Protein AF-A0A971WEW6-F1 (afdb_monomer)

Foldseek 3Di:
DPPVVLVPDDPVVSVVVVVVCCVVCVVVVVVVVVVVVVVVVVVVVVVVVVLVVLLVCLCPVNDPQLVCLLVAFLSLVVVLPQVVVSVVRNVLVVVLVCCCVVPLVVLQVCLVVLFDFPWDFDQDPVVRDTDIDDGRHSVVSNVSNVVNVVVVVVNVVSSSVRSNLSSVSRVCVVVVHHDDHPVRVVVCCCPVVVVVVVVVVVVVVVVCVVPVVVD

Radius of gyration: 28.02 Å; Cα contacts (8 Å, |Δi|>4): 183; chains: 1; bounding box: 73×38×80 Å

Sequence (215 aa):
MTDYELMGLSPVKRAGYKIGKAVTGFPKLFKKKIIGVGHAFVSAFKSVGSQTKGLIDAFIKGNIGNKLSFFIMGAGNMFNGQLVKGLMYFSTQIAFILYITGFGWQYVKDIGTLGTNAGSEVFDPVDQIYRYVQPDNSMKILLFGVFSIILALVYLGIYFTSVKDGYRAYQMKSSGRKPLSFIEEINDLLDKKFHKTLLALPTLMVSAFTIIPII

Solvent-accessible surface area (backbone atoms only — not comparable to full-atom values): 11498 Å² total; per-residue (Å²): 132,57,80,72,64,52,69,78,44,58,73,67,60,41,49,52,50,53,50,52,52,48,63,70,44,43,63,58,53,49,51,52,51,52,51,49,52,49,52,52,50,51,50,51,51,49,48,54,59,52,51,51,53,54,50,51,47,24,54,74,75,39,56,72,34,29,48,41,18,78,79,41,44,13,36,10,21,38,71,50,69,33,50,70,59,10,48,53,39,34,52,49,52,53,52,52,52,53,43,36,78,74,56,33,46,76,20,50,74,31,50,87,63,39,48,86,49,85,44,50,74,44,77,38,86,86,79,74,43,74,42,76,44,80,46,50,60,35,67,60,27,43,54,50,14,54,49,41,51,52,51,51,53,53,48,52,52,50,50,57,48,36,41,45,50,8,36,50,27,43,53,31,49,74,70,76,38,81,55,75,48,68,69,57,48,50,51,45,39,55,64,83,36,31,75,57,54,62,49,46,54,61,50,51,52,52,50,47,67,59,51,63,81,73,108

Mean predicted aligned error: 14.4 Å

pLDDT: mean 78.29, std 9.36, range [49.22, 94.06]

Secondary structure (DSSP, 8-state):
--HHHHHTS-HHHHHHHHHHHHHHHHHHHHHHHHHHHHHHHHHHHHHHHHHHHHHHHHHHHS-HHHHHTTTSTTHHHHHTT-HHHHHHHHHHHHHHHHHIIIIIHHHHTTTTTS-S---EEEEETTTTEEEEEPPP-HHHHHHHHHHHHHHHHHHHHHHHHHHHHHHHHHHHHHTTPPPPPHHHHHHHHHHTTHHHHHHHHHHHHHHHHHHGGG-

Structure (mmCIF, N/CA/C/O backbone):
data_AF-A0A971WEW6-F1
#
_entry.id   AF-A0A971WEW6-F1
#
loop_
_atom_site.group_PDB
_atom_site.id
_atom_site.type_symbol
_atom_site.label_atom_id
_atom_site.label_alt_id
_atom_site.label_comp_id
_atom_site.label_asym_id
_atom_site.label_entity_id
_atom_site.label_seq_id
_atom_site.pdbx_PDB_ins_code
_atom_site.Cartn_x
_atom_site.Cartn_y
_atom_site.Cartn_z
_atom_site.occupancy
_atom_site.B_iso_or_equiv
_atom_site.auth_seq_id
_atom_site.auth_comp_id
_atom_site.auth_asym_id
_atom_site.auth_atom_id
_atom_site.pdbx_PDB_model_num
ATOM 1 N N . MET A 1 1 ? 45.069 10.435 26.653 1.00 59.69 1 MET A N 1
ATOM 2 C CA . MET A 1 1 ? 45.441 11.837 26.430 1.00 59.69 1 MET A CA 1
ATOM 3 C C . MET A 1 1 ? 44.204 12.679 26.659 1.00 59.69 1 MET A C 1
ATOM 5 O O . MET A 1 1 ? 43.222 12.489 25.940 1.00 59.69 1 MET A O 1
ATOM 9 N N . THR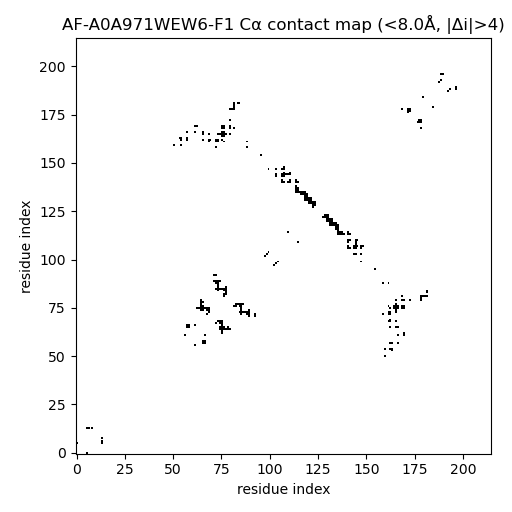 A 1 2 ? 44.194 13.471 27.725 1.00 69.44 2 THR A N 1
ATOM 10 C CA . THR A 1 2 ? 43.113 14.425 28.029 1.00 69.44 2 THR A CA 1
ATOM 11 C C . THR A 1 2 ? 43.198 15.613 27.065 1.00 69.44 2 THR A C 1
ATOM 13 O O . THR A 1 2 ? 44.266 15.894 26.522 1.00 69.44 2 THR A O 1
ATOM 16 N N . ASP A 1 3 ? 42.086 16.304 26.796 1.00 60.22 3 ASP A N 1
ATOM 17 C CA . ASP A 1 3 ? 42.042 17.361 25.766 1.00 60.22 3 ASP A CA 1
ATOM 18 C C . ASP A 1 3 ? 43.052 18.505 26.014 1.00 60.22 3 ASP A C 1
ATOM 20 O O . ASP A 1 3 ? 43.521 19.134 25.065 1.00 60.22 3 ASP A O 1
ATOM 24 N N . TYR A 1 4 ? 43.473 18.705 27.269 1.00 67.31 4 TYR A N 1
ATOM 25 C CA . TYR A 1 4 ? 44.510 19.659 27.681 1.00 67.31 4 TYR A CA 1
ATOM 26 C C . TYR A 1 4 ? 45.923 19.262 27.214 1.00 67.31 4 TYR A C 1
ATOM 28 O O . TYR A 1 4 ? 46.700 20.113 26.787 1.00 67.31 4 TYR A O 1
ATOM 36 N N . GLU A 1 5 ? 46.247 17.966 27.191 1.00 64.62 5 GLU A N 1
ATOM 37 C CA . GLU A 1 5 ? 47.540 17.458 26.708 1.00 64.62 5 GLU A CA 1
ATOM 38 C C . GLU A 1 5 ? 47.672 17.579 25.176 1.00 64.62 5 GLU A C 1
ATOM 40 O O . GLU A 1 5 ? 48.776 17.677 24.639 1.00 64.62 5 GLU A O 1
ATOM 45 N N . LEU A 1 6 ? 46.548 17.644 24.448 1.00 60.19 6 LEU A N 1
ATOM 46 C CA . LEU A 1 6 ? 46.528 17.883 22.999 1.00 60.19 6 LEU A CA 1
ATOM 47 C C . LEU A 1 6 ? 46.863 19.335 22.631 1.00 60.19 6 LEU A C 1
ATOM 49 O O . LEU A 1 6 ? 47.312 19.593 21.506 1.00 60.19 6 LEU A O 1
ATOM 53 N N . MET A 1 7 ? 46.657 20.280 23.557 1.00 66.06 7 MET A N 1
ATOM 54 C CA . MET A 1 7 ? 46.945 21.701 23.347 1.00 66.06 7 MET A CA 1
ATOM 55 C C . MET A 1 7 ? 48.445 22.025 23.424 1.00 66.06 7 MET A C 1
ATOM 57 O O . MET A 1 7 ? 48.878 22.964 22.761 1.00 66.06 7 MET A O 1
ATOM 61 N N . GLY A 1 8 ? 49.238 21.203 24.121 1.00 71.06 8 GLY A N 1
ATOM 62 C CA . GLY A 1 8 ? 50.701 21.333 24.205 1.00 71.06 8 GLY A CA 1
ATOM 63 C C . GLY A 1 8 ? 51.482 20.774 23.004 1.00 71.06 8 GLY A C 1
ATOM 64 O O . GLY A 1 8 ? 52.696 20.937 22.926 1.00 71.06 8 GLY A O 1
ATOM 65 N N . LEU A 1 9 ? 50.814 20.111 22.053 1.00 66.88 9 LEU A N 1
ATOM 66 C CA . LEU A 1 9 ? 51.439 19.515 20.865 1.00 66.88 9 LEU A C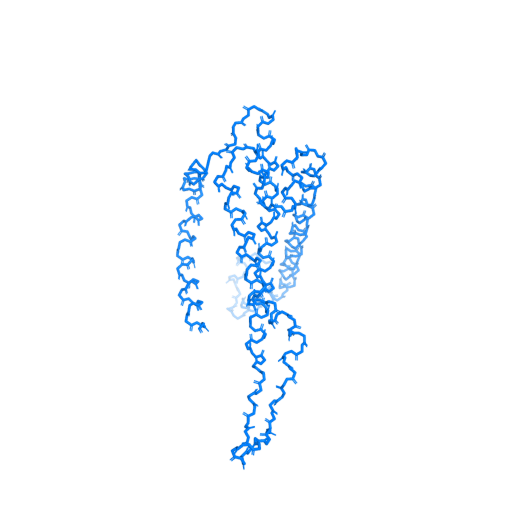A 1
ATOM 67 C C . LEU A 1 9 ? 51.419 20.464 19.659 1.00 66.88 9 LEU A C 1
ATOM 69 O O . LEU A 1 9 ? 50.446 21.195 19.448 1.00 66.88 9 LEU A O 1
ATOM 73 N N . SER A 1 10 ? 52.462 20.380 18.821 1.00 75.12 10 SER A N 1
ATOM 74 C CA . SER A 1 10 ? 52.548 21.121 17.557 1.00 75.12 10 SER A CA 1
ATOM 75 C C . SER A 1 10 ? 51.333 20.833 16.654 1.00 75.12 10 SER A C 1
ATOM 77 O O . SER A 1 10 ? 50.803 19.712 16.668 1.00 75.12 10 SER A O 1
ATOM 79 N N . PRO A 1 11 ? 50.871 21.812 15.851 1.00 72.31 11 PRO A N 1
ATOM 80 C CA . PRO A 1 11 ? 49.617 21.709 15.095 1.00 72.31 11 PRO A CA 1
ATOM 81 C C . PRO A 1 11 ? 49.561 20.475 14.179 1.00 72.31 11 PRO A C 1
ATOM 83 O O . PRO A 1 11 ? 48.516 19.833 14.066 1.00 72.31 11 PRO A O 1
ATOM 86 N N . VAL A 1 12 ? 50.703 20.074 13.615 1.00 73.75 12 VAL A N 1
ATOM 87 C CA . VAL A 1 12 ? 50.836 18.887 12.756 1.00 73.75 12 VAL A CA 1
ATOM 88 C C . VAL A 1 12 ? 50.673 17.583 13.548 1.00 73.75 12 VAL A C 1
ATOM 90 O O . VAL A 1 12 ? 49.938 16.690 13.127 1.00 73.75 12 VAL A O 1
ATOM 93 N N . LYS A 1 13 ? 51.282 17.475 14.738 1.00 73.88 13 LYS A N 1
ATOM 94 C CA . LYS A 1 13 ? 51.142 16.286 15.600 1.00 73.88 13 LYS A CA 1
ATOM 95 C C . LYS A 1 13 ? 49.716 16.150 16.145 1.00 73.88 13 LYS A C 1
ATOM 97 O O . LYS A 1 13 ? 49.194 15.039 16.236 1.00 73.88 13 LYS A O 1
ATOM 102 N N . ARG A 1 14 ? 49.047 17.275 16.424 1.00 72.31 14 ARG A N 1
ATOM 103 C CA . ARG A 1 14 ? 47.627 17.316 16.815 1.00 72.31 14 ARG A CA 1
ATOM 104 C C . ARG A 1 14 ? 46.710 16.821 15.692 1.00 72.31 14 ARG A C 1
ATOM 106 O O . ARG A 1 14 ? 45.780 16.060 15.962 1.00 72.31 14 ARG A O 1
ATOM 113 N N . ALA A 1 15 ? 46.974 17.224 14.448 1.00 76.62 15 ALA A N 1
ATOM 114 C CA . ALA A 1 15 ? 46.236 16.744 13.281 1.00 76.62 15 ALA A CA 1
ATOM 115 C C . ALA A 1 15 ? 46.446 15.235 13.066 1.00 76.62 15 ALA A C 1
ATOM 117 O O . ALA A 1 15 ? 45.466 14.498 12.955 1.00 76.62 15 ALA A O 1
ATOM 118 N N . GLY A 1 16 ? 47.695 14.758 13.127 1.00 78.38 16 GLY A N 1
ATOM 119 C CA . GLY A 1 16 ? 48.022 13.332 13.016 1.00 78.38 16 GLY A CA 1
ATOM 120 C C . GLY A 1 16 ? 47.336 12.468 14.080 1.00 78.38 16 GLY A C 1
ATOM 121 O O . GLY A 1 16 ? 46.760 11.432 13.754 1.00 78.38 16 GLY A O 1
ATOM 122 N N . TYR A 1 17 ? 47.296 12.923 15.338 1.00 78.44 17 TYR A N 1
ATOM 123 C CA . TYR A 1 17 ? 46.589 12.218 16.413 1.00 78.44 17 TYR A CA 1
ATOM 124 C C . TYR A 1 17 ? 45.066 12.178 16.197 1.00 78.44 17 TYR A C 1
ATOM 126 O O . TYR A 1 17 ? 44.443 11.130 16.383 1.00 78.44 17 TYR A O 1
ATOM 134 N N . LYS A 1 18 ? 44.452 13.290 15.764 1.00 76.25 18 LYS A N 1
ATOM 135 C CA . LYS A 1 18 ? 43.014 13.335 15.433 1.00 76.25 18 LYS A CA 1
ATOM 136 C C . LYS A 1 18 ? 42.672 12.390 14.279 1.00 76.25 18 LYS A C 1
ATOM 138 O O . LYS A 1 18 ? 41.676 11.676 14.371 1.00 76.25 18 LYS A O 1
ATOM 143 N N . ILE A 1 19 ? 43.509 12.344 13.241 1.00 75.94 19 ILE A N 1
ATOM 144 C CA . ILE A 1 19 ? 43.339 11.445 12.091 1.00 75.94 19 ILE A CA 1
ATOM 145 C C . ILE A 1 19 ? 43.510 9.984 12.525 1.00 75.94 19 ILE A C 1
ATOM 147 O O . ILE A 1 19 ? 42.636 9.167 12.250 1.00 75.94 19 ILE A O 1
ATOM 151 N N . GLY A 1 20 ? 44.556 9.653 13.289 1.00 76.88 20 GLY A N 1
ATOM 152 C CA . GLY A 1 20 ? 44.763 8.298 13.813 1.00 76.88 20 GLY A CA 1
ATOM 153 C C . GLY A 1 20 ? 43.615 7.820 14.713 1.00 76.88 20 GLY A C 1
ATOM 154 O O . GLY A 1 20 ? 43.146 6.685 14.589 1.00 76.88 20 GLY A O 1
ATOM 155 N N . LYS A 1 21 ? 43.081 8.698 15.570 1.00 75.19 21 LYS A N 1
ATOM 156 C CA . LYS A 1 21 ? 41.902 8.410 16.406 1.00 75.19 21 LYS A CA 1
ATOM 157 C C . LYS A 1 21 ? 40.620 8.259 15.573 1.00 75.19 21 LYS A C 1
ATOM 159 O O . LYS A 1 21 ? 39.784 7.416 15.893 1.00 75.19 21 LYS A O 1
ATOM 164 N N . ALA A 1 22 ? 40.469 9.028 14.494 1.00 72.88 22 ALA A N 1
ATOM 165 C CA . ALA A 1 22 ? 39.341 8.903 13.573 1.00 72.88 22 ALA A CA 1
ATOM 166 C C . ALA A 1 22 ? 39.385 7.579 12.790 1.00 72.88 22 ALA A C 1
ATOM 168 O O . ALA A 1 22 ? 38.376 6.879 12.733 1.00 72.88 22 ALA A O 1
ATOM 169 N N . VAL A 1 23 ? 40.554 7.184 12.272 1.00 75.62 23 VAL A N 1
ATOM 170 C CA . VAL A 1 23 ? 40.753 5.921 11.536 1.00 75.62 23 VAL A CA 1
ATOM 171 C C . VAL A 1 23 ? 40.568 4.705 12.447 1.00 75.62 23 VAL A C 1
ATOM 173 O O . VAL A 1 23 ? 39.899 3.753 12.065 1.00 75.62 23 VAL A O 1
ATOM 176 N N . THR A 1 24 ? 41.068 4.742 13.686 1.00 73.31 24 THR A N 1
ATOM 177 C CA . THR A 1 24 ? 40.865 3.650 14.663 1.00 73.31 24 THR A CA 1
ATOM 178 C C . THR A 1 24 ? 39.442 3.606 15.241 1.00 73.31 24 THR A C 1
ATOM 180 O O . THR A 1 24 ? 38.966 2.546 15.656 1.00 73.31 24 THR A O 1
ATOM 183 N N . GLY A 1 25 ? 38.725 4.735 15.248 1.00 71.81 25 GLY A N 1
ATOM 184 C CA . GLY A 1 25 ? 37.311 4.824 15.629 1.00 71.81 25 GLY A CA 1
ATOM 185 C C . GLY A 1 25 ? 36.333 4.445 14.509 1.00 71.81 25 GLY A C 1
ATOM 186 O O . GLY A 1 25 ? 35.206 4.031 14.798 1.00 71.81 25 GLY A O 1
ATOM 187 N N . PHE A 1 26 ? 36.761 4.531 13.246 1.00 72.50 26 PHE A N 1
ATOM 188 C CA . PHE A 1 26 ? 35.943 4.260 12.061 1.00 72.50 26 PHE A CA 1
ATOM 189 C C . PHE A 1 26 ? 35.332 2.844 12.036 1.00 72.50 26 PHE A C 1
ATOM 191 O O . PHE A 1 26 ? 34.118 2.746 11.844 1.00 72.50 26 PHE A O 1
ATOM 198 N N . PRO A 1 27 ? 36.064 1.751 12.347 1.00 75.25 27 PRO A N 1
ATOM 199 C CA . PRO A 1 27 ? 35.491 0.404 12.384 1.00 75.25 27 PRO A CA 1
ATOM 200 C C . PRO A 1 27 ? 34.392 0.262 13.441 1.00 75.25 27 PRO A C 1
ATOM 202 O O . PRO A 1 27 ? 33.386 -0.410 13.218 1.00 75.25 27 PRO A O 1
ATOM 205 N N . LYS A 1 28 ? 34.548 0.924 14.596 1.00 74.62 28 LYS A N 1
ATOM 206 C CA . LYS A 1 28 ? 33.563 0.888 15.690 1.00 74.62 28 LYS A CA 1
ATOM 207 C C . LYS A 1 28 ? 32.290 1.653 15.318 1.00 74.62 28 LYS A C 1
ATOM 209 O O . LYS A 1 28 ? 31.189 1.168 15.578 1.00 74.62 28 LYS A O 1
ATOM 214 N N . LEU A 1 29 ? 32.432 2.811 14.671 1.00 71.00 29 LEU A N 1
ATOM 215 C CA . LEU A 1 29 ? 31.319 3.601 14.127 1.00 71.00 29 LEU A CA 1
ATOM 216 C C . LEU A 1 29 ? 30.579 2.849 13.013 1.00 71.00 29 LEU A C 1
ATOM 218 O O . LEU A 1 29 ? 29.347 2.814 13.012 1.00 71.00 29 LEU A O 1
ATOM 222 N N . PHE A 1 30 ? 31.320 2.204 12.112 1.00 72.44 30 PHE A N 1
ATOM 223 C CA . PHE A 1 30 ? 30.771 1.409 11.016 1.00 72.44 30 PHE A CA 1
ATOM 224 C C . PHE A 1 30 ? 30.007 0.185 11.535 1.00 72.44 30 PHE A C 1
ATOM 226 O O . PHE A 1 30 ? 28.844 -0.008 11.185 1.00 72.44 30 PHE A O 1
ATOM 233 N N . LYS A 1 31 ? 30.592 -0.568 12.478 1.00 72.56 31 LYS A N 1
ATOM 234 C CA . LYS A 1 31 ? 29.930 -1.701 13.144 1.00 72.56 31 LYS A CA 1
ATOM 235 C C . LYS A 1 31 ? 28.649 -1.271 13.868 1.00 72.56 31 LYS A C 1
ATOM 237 O O . LYS A 1 31 ? 27.626 -1.935 13.735 1.00 72.56 31 LYS A O 1
ATOM 242 N N . LYS A 1 32 ? 28.662 -0.136 14.582 1.00 74.31 32 LYS A N 1
ATOM 243 C CA . LYS A 1 32 ? 27.470 0.402 15.265 1.00 74.31 32 LYS A CA 1
ATOM 244 C C . LYS A 1 32 ? 26.364 0.797 14.277 1.00 74.31 32 LYS A C 1
ATOM 246 O O . LYS A 1 32 ? 25.200 0.499 14.535 1.00 74.31 32 LYS A O 1
ATOM 251 N N . LYS A 1 33 ? 26.711 1.420 13.142 1.00 69.19 33 LYS A N 1
ATOM 252 C CA . LYS A 1 33 ? 25.744 1.753 12.080 1.00 69.19 33 LYS A CA 1
ATOM 253 C C . LYS A 1 33 ? 25.163 0.501 11.414 1.00 69.19 33 LYS A C 1
ATOM 255 O O . LYS A 1 33 ? 23.947 0.428 11.284 1.00 69.19 33 LYS A O 1
ATOM 260 N N . ILE A 1 34 ? 25.984 -0.495 11.070 1.00 69.88 34 ILE A N 1
ATOM 261 C CA . ILE A 1 34 ? 25.513 -1.761 10.472 1.00 69.88 34 ILE A CA 1
ATOM 262 C C . ILE A 1 34 ? 24.575 -2.510 11.422 1.00 69.88 34 ILE A C 1
ATOM 264 O O . ILE A 1 34 ? 23.503 -2.940 11.006 1.00 69.88 34 ILE A O 1
ATOM 268 N N . ILE A 1 35 ? 24.930 -2.623 12.705 1.00 68.38 35 ILE A N 1
ATOM 269 C CA . ILE A 1 35 ? 24.070 -3.268 13.710 1.00 68.38 35 ILE A CA 1
ATOM 270 C C . ILE A 1 35 ? 22.753 -2.493 13.880 1.00 68.38 35 ILE A C 1
ATOM 272 O O . ILE A 1 35 ? 21.698 -3.109 14.010 1.00 68.38 35 ILE A O 1
ATOM 276 N N . GLY A 1 36 ? 22.786 -1.156 13.829 1.00 69.19 36 GLY A N 1
ATOM 277 C CA . GLY A 1 36 ? 21.586 -0.314 13.869 1.00 69.19 36 GLY A CA 1
ATOM 278 C C . GLY A 1 36 ? 20.660 -0.525 12.667 1.00 69.19 36 GLY A C 1
ATOM 279 O O . GLY A 1 36 ? 19.453 -0.671 12.848 1.00 69.19 36 GLY A O 1
ATOM 280 N N . VAL A 1 37 ? 21.219 -0.615 11.456 1.00 62.81 37 VAL A N 1
ATOM 281 C CA . VAL A 1 37 ? 20.468 -0.941 10.230 1.00 62.81 37 VAL A CA 1
ATOM 282 C C . VAL A 1 37 ? 19.901 -2.360 10.302 1.00 62.81 37 VAL A C 1
ATOM 284 O O . VAL A 1 37 ? 18.736 -2.563 9.976 1.00 62.81 37 VAL A O 1
ATOM 287 N N . GLY A 1 38 ? 20.671 -3.326 10.809 1.00 63.03 38 GLY A N 1
ATOM 288 C CA . GLY A 1 38 ? 20.200 -4.691 11.047 1.00 63.03 38 GLY A CA 1
ATOM 289 C C . GLY A 1 38 ? 19.040 -4.746 12.043 1.00 63.03 38 GLY A C 1
ATOM 290 O O . GLY A 1 38 ? 18.024 -5.376 11.768 1.00 63.03 38 GLY A O 1
ATOM 291 N N . HIS A 1 39 ? 19.127 -4.024 13.163 1.00 67.25 39 HIS A N 1
ATOM 292 C CA . HIS A 1 39 ? 18.021 -3.902 14.118 1.00 67.25 39 HIS A CA 1
ATOM 293 C C . HIS A 1 39 ? 16.790 -3.211 13.519 1.00 67.25 39 HIS A C 1
ATOM 295 O O . HIS A 1 39 ? 15.674 -3.631 13.823 1.00 67.25 39 HIS A O 1
ATOM 301 N N . ALA A 1 40 ? 16.971 -2.199 12.664 1.00 60.56 40 ALA A N 1
ATOM 302 C CA . ALA A 1 40 ? 15.881 -1.551 11.933 1.00 60.56 40 ALA A CA 1
ATOM 303 C C . ALA A 1 40 ? 15.218 -2.504 10.920 1.00 60.56 40 ALA A C 1
ATOM 305 O O . ALA A 1 40 ? 13.996 -2.541 10.809 1.00 60.56 40 ALA A O 1
ATOM 306 N N . PHE A 1 41 ? 16.005 -3.341 10.239 1.00 59.56 41 PHE A N 1
ATOM 307 C CA . PHE A 1 41 ? 15.491 -4.399 9.367 1.00 59.56 41 PHE A CA 1
ATOM 308 C C . PHE A 1 41 ? 14.746 -5.481 10.158 1.00 59.56 41 PHE A C 1
ATOM 310 O O . PHE A 1 41 ? 13.642 -5.869 9.783 1.00 59.56 41 PHE A O 1
ATOM 317 N N . VAL A 1 42 ? 15.291 -5.939 11.289 1.00 61.84 42 VAL A N 1
ATOM 318 C CA . VAL A 1 42 ? 14.644 -6.939 12.156 1.00 61.84 42 VAL A CA 1
ATOM 319 C C . VAL A 1 42 ? 13.367 -6.385 12.788 1.00 61.84 42 VAL A C 1
ATOM 321 O O . VAL A 1 42 ? 12.397 -7.125 12.931 1.00 61.84 42 VAL A O 1
ATOM 324 N N . SER A 1 43 ? 13.318 -5.102 13.155 1.00 55.88 43 SER A N 1
ATOM 325 C CA . SER A 1 43 ? 12.098 -4.472 13.671 1.00 55.88 43 SER A CA 1
ATOM 326 C C . SER A 1 43 ? 11.059 -4.228 12.573 1.00 55.88 43 SER A C 1
ATOM 328 O O . SER A 1 43 ? 9.864 -4.378 12.843 1.00 55.88 43 SER A O 1
ATOM 330 N N . ALA A 1 44 ? 11.480 -3.954 11.334 1.00 58.59 44 ALA A N 1
ATOM 331 C CA . ALA A 1 44 ? 10.601 -3.933 10.167 1.00 58.59 44 ALA A CA 1
ATOM 332 C C . ALA A 1 44 ? 10.009 -5.329 9.895 1.00 58.59 44 ALA A C 1
ATOM 334 O O . ALA A 1 44 ? 8.789 -5.466 9.816 1.00 58.59 44 ALA A O 1
ATOM 335 N N . PHE A 1 45 ? 10.831 -6.385 9.882 1.00 54.91 45 PHE A N 1
ATOM 336 C CA . PHE A 1 45 ? 10.372 -7.774 9.726 1.00 54.91 45 PHE A CA 1
ATOM 337 C C . PHE A 1 45 ? 9.502 -8.257 10.896 1.00 54.91 45 PHE A C 1
ATOM 339 O O . PHE A 1 45 ? 8.468 -8.883 10.674 1.00 54.91 45 PHE A O 1
ATOM 346 N N . LYS A 1 46 ? 9.844 -7.931 12.150 1.00 56.50 46 LYS A N 1
ATOM 347 C CA . LYS A 1 46 ? 8.982 -8.212 13.314 1.00 56.50 46 LYS A CA 1
ATOM 348 C C . LYS A 1 46 ? 7.684 -7.412 13.272 1.00 56.50 46 LYS A C 1
ATOM 350 O O . LYS A 1 46 ? 6.662 -7.934 13.704 1.00 56.50 46 LYS A O 1
ATOM 355 N N . SER A 1 47 ? 7.696 -6.189 12.737 1.00 55.03 47 SER A N 1
ATOM 356 C CA . SER A 1 47 ? 6.467 -5.428 12.500 1.00 55.03 47 SER A CA 1
ATOM 357 C C . SER A 1 47 ? 5.598 -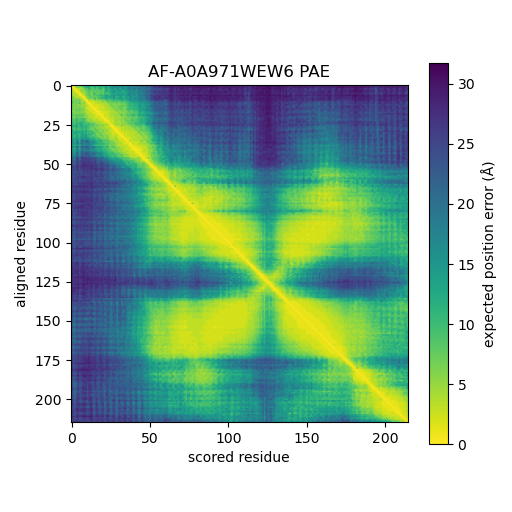6.153 11.485 1.00 55.03 47 SER A C 1
ATOM 359 O O . SER A 1 47 ? 4.441 -6.394 11.801 1.00 55.03 47 SER A O 1
ATOM 361 N N . VAL A 1 48 ? 6.152 -6.596 10.348 1.00 53.66 48 VAL A N 1
ATOM 362 C CA . VAL A 1 48 ? 5.467 -7.448 9.351 1.00 53.66 48 VAL A CA 1
ATOM 363 C C . VAL A 1 48 ? 4.909 -8.730 9.992 1.00 53.66 48 VAL A C 1
ATOM 365 O O . VAL A 1 48 ? 3.734 -9.039 9.811 1.00 53.66 48 VAL A O 1
ATOM 368 N N . GLY A 1 49 ? 5.684 -9.420 10.833 1.00 49.22 49 GLY A N 1
ATOM 369 C CA . GLY A 1 49 ? 5.241 -10.621 11.557 1.00 49.22 49 GLY A CA 1
ATOM 370 C C . GLY A 1 49 ? 4.210 -10.372 12.670 1.00 49.22 49 GLY A C 1
ATOM 371 O O . GLY A 1 49 ? 3.411 -11.251 12.981 1.00 49.22 49 GLY A O 1
ATOM 372 N N . SER A 1 50 ? 4.160 -9.180 13.271 1.00 55.84 50 SER A N 1
ATOM 373 C CA . SER A 1 50 ? 3.056 -8.801 14.169 1.00 55.84 50 SER A CA 1
ATOM 374 C C . SER A 1 50 ? 1.804 -8.406 13.376 1.00 55.84 50 SER A C 1
ATOM 376 O O . SER A 1 50 ? 0.682 -8.611 13.847 1.00 55.84 50 SER A O 1
ATOM 378 N N . GLN A 1 51 ? 1.973 -7.920 12.135 1.00 54.62 51 GLN A N 1
ATOM 379 C CA . GLN A 1 51 ? 0.858 -7.628 11.235 1.00 54.62 51 GLN A CA 1
ATOM 380 C C . GLN A 1 51 ? 0.067 -8.887 10.872 1.00 54.62 51 GLN A C 1
ATOM 382 O O . GLN A 1 51 ? -1.156 -8.794 10.792 1.00 54.62 51 GLN A O 1
ATOM 387 N N . THR A 1 52 ? 0.723 -10.041 10.720 1.00 57.69 52 THR A N 1
ATOM 388 C CA . THR A 1 52 ? 0.053 -11.311 10.396 1.00 57.69 52 THR A CA 1
ATOM 389 C C . THR A 1 52 ? -0.772 -11.861 11.560 1.00 57.69 52 THR A C 1
ATOM 391 O O . THR A 1 52 ? -1.869 -12.358 11.324 1.00 57.69 52 THR A O 1
ATOM 394 N N . LYS A 1 53 ? -0.342 -11.684 12.821 1.00 61.75 53 LYS A N 1
ATOM 395 C CA . LYS A 1 53 ? -1.151 -12.066 14.000 1.00 61.75 53 LYS A CA 1
ATOM 396 C C . LYS A 1 53 ? -2.479 -11.311 14.066 1.00 61.75 53 LYS A C 1
ATOM 398 O O . LYS A 1 53 ? -3.517 -11.928 14.269 1.00 61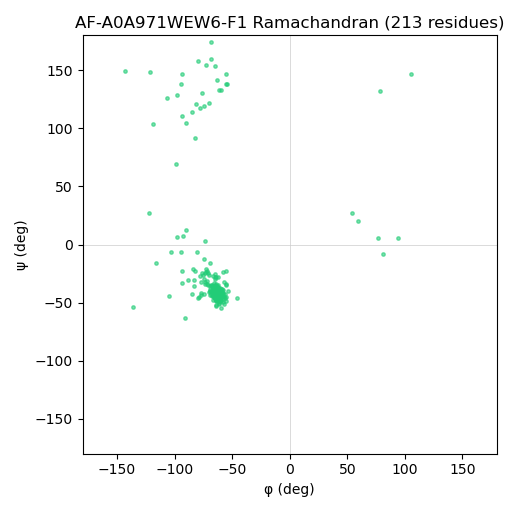.75 53 LYS A O 1
ATOM 403 N N . GLY A 1 54 ? -2.459 -9.999 13.816 1.00 65.44 54 GLY A N 1
ATOM 404 C CA . GLY A 1 54 ? -3.679 -9.186 13.786 1.00 65.44 54 GLY A CA 1
ATOM 405 C C . GLY A 1 54 ? -4.639 -9.555 12.647 1.00 65.44 54 GLY A C 1
ATOM 406 O O . GLY A 1 54 ? -5.846 -9.414 12.809 1.00 65.44 54 GLY A O 1
ATOM 407 N N . LEU A 1 55 ? -4.120 -10.055 11.519 1.00 67.81 55 LEU A N 1
ATOM 408 C CA . LEU A 1 55 ? -4.933 -10.569 10.409 1.00 67.81 55 LEU A CA 1
ATOM 409 C C . LEU A 1 55 ? -5.545 -11.933 10.747 1.00 67.81 55 LEU A C 1
ATOM 411 O O . LEU A 1 55 ? -6.728 -12.149 10.504 1.00 67.81 55 LEU A O 1
ATOM 415 N N . ILE A 1 56 ? -4.769 -12.829 11.359 1.00 69.00 56 ILE A N 1
ATOM 416 C CA . ILE A 1 56 ? -5.257 -14.138 11.812 1.00 69.00 56 ILE A CA 1
ATOM 417 C C . ILE A 1 56 ? -6.344 -13.959 12.881 1.00 69.00 56 ILE A C 1
ATOM 419 O O . ILE A 1 56 ? -7.402 -14.574 12.786 1.00 69.00 56 ILE A O 1
ATOM 423 N N . ASP A 1 57 ? -6.140 -13.062 13.850 1.00 72.31 57 ASP A N 1
ATOM 424 C CA . ASP A 1 57 ? -7.162 -12.722 14.844 1.00 72.31 57 ASP A CA 1
ATOM 425 C C . ASP A 1 57 ? -8.407 -12.097 14.195 1.00 72.31 57 ASP A C 1
ATOM 427 O O . ASP A 1 57 ? -9.525 -12.454 14.561 1.00 72.31 57 ASP A O 1
ATOM 431 N N . ALA A 1 58 ? -8.240 -11.223 13.195 1.00 71.06 58 ALA A N 1
ATOM 432 C CA . ALA A 1 58 ? -9.361 -10.658 12.444 1.00 71.06 58 ALA A CA 1
ATOM 433 C C . ALA A 1 58 ? -10.172 -11.727 11.694 1.00 71.06 58 ALA A C 1
ATOM 435 O O . ALA A 1 58 ? -11.394 -11.611 11.608 1.00 71.06 58 ALA A O 1
ATOM 436 N N . PHE A 1 59 ? -9.514 -12.774 11.190 1.00 72.06 59 PHE A N 1
ATOM 437 C CA . PHE A 1 59 ? -10.173 -13.883 10.505 1.00 72.06 59 PHE A CA 1
ATOM 438 C C . PHE A 1 59 ? -10.857 -14.855 11.478 1.00 72.06 59 PHE A C 1
ATOM 440 O O . PHE A 1 59 ? -11.995 -15.259 11.247 1.00 72.06 59 PHE A O 1
ATOM 447 N N . ILE A 1 60 ? -10.194 -15.216 12.582 1.00 71.62 60 ILE A N 1
ATOM 448 C CA . ILE A 1 60 ? -10.693 -16.213 13.544 1.00 71.62 60 ILE A CA 1
ATOM 449 C C . ILE A 1 60 ? -11.754 -15.616 14.479 1.00 71.62 60 ILE A C 1
ATOM 451 O O . ILE A 1 60 ? -12.787 -16.241 14.709 1.00 71.62 60 ILE A O 1
ATOM 455 N N . LYS A 1 61 ? -11.516 -14.411 15.013 1.00 72.25 61 LYS A N 1
ATOM 456 C CA . LYS A 1 61 ? -12.351 -13.765 16.046 1.00 72.25 61 LYS A CA 1
ATOM 457 C C . LYS A 1 61 ? -13.264 -12.666 15.495 1.00 72.25 61 LYS A C 1
ATOM 459 O O . LYS A 1 61 ? -14.055 -12.098 16.242 1.00 72.25 61 LYS A O 1
ATOM 464 N N . GLY A 1 62 ? -13.133 -12.312 14.217 1.00 65.75 62 GLY A N 1
ATOM 465 C CA . GLY A 1 62 ? -13.943 -11.272 13.587 1.00 65.75 62 GLY A CA 1
ATOM 466 C C . GLY A 1 62 ? -15.342 -11.739 13.176 1.00 65.75 62 GLY A C 1
ATOM 467 O O . GLY A 1 62 ? -15.595 -12.923 12.950 1.00 65.75 62 GLY A O 1
ATOM 468 N N . ASN A 1 63 ? -16.252 -10.772 13.031 1.00 74.44 63 ASN A N 1
ATOM 469 C CA . ASN A 1 63 ? -17.584 -10.992 12.465 1.00 74.44 63 ASN A CA 1
ATOM 470 C C . ASN A 1 63 ? -17.528 -11.317 10.953 1.00 74.44 63 ASN A C 1
ATOM 472 O O . ASN A 1 63 ? -16.474 -11.245 10.319 1.00 74.44 63 ASN A O 1
ATOM 476 N N . ILE A 1 64 ? -18.682 -11.645 10.357 1.00 79.31 64 ILE A N 1
ATOM 477 C CA . ILE A 1 64 ? -18.803 -11.950 8.917 1.00 79.31 64 ILE A CA 1
ATOM 478 C C . ILE A 1 64 ? -18.217 -10.825 8.051 1.00 79.31 64 ILE A C 1
ATOM 480 O O . ILE A 1 64 ? -17.500 -11.109 7.097 1.00 79.31 64 ILE A O 1
ATOM 484 N N . GLY A 1 65 ? -18.435 -9.560 8.423 1.00 75.62 65 GLY A N 1
ATOM 485 C CA . GLY A 1 65 ? -17.870 -8.411 7.713 1.00 75.62 65 GLY A CA 1
ATOM 486 C C . GLY A 1 65 ? -16.341 -8.389 7.695 1.00 75.62 65 GLY A C 1
ATOM 487 O O . GLY A 1 65 ? -15.748 -8.109 6.660 1.00 75.62 65 GLY A O 1
ATOM 488 N N . ASN A 1 66 ? -15.689 -8.745 8.802 1.00 79.25 66 ASN A N 1
ATOM 489 C CA . ASN A 1 66 ? -14.228 -8.805 8.884 1.00 79.25 66 ASN A CA 1
ATOM 490 C C . ASN A 1 66 ? -13.641 -9.981 8.096 1.00 79.25 66 ASN A C 1
ATOM 492 O O . ASN A 1 66 ? -12.547 -9.858 7.553 1.00 79.25 66 ASN A O 1
ATOM 496 N N . LYS A 1 67 ? -14.369 -11.098 7.996 1.00 81.06 67 LYS A N 1
ATOM 497 C CA . LYS A 1 67 ? -14.002 -12.208 7.103 1.00 81.06 67 LYS A CA 1
ATOM 498 C C . LYS A 1 67 ? -14.173 -11.804 5.638 1.00 81.06 67 LYS A C 1
ATOM 500 O O . LYS A 1 67 ? -13.308 -12.092 4.819 1.00 81.06 67 LYS A O 1
ATOM 505 N N . LEU A 1 68 ? -15.243 -11.072 5.325 1.00 81.25 68 LEU A N 1
ATOM 506 C CA . LEU A 1 68 ? -15.499 -10.554 3.984 1.00 81.25 68 LEU A CA 1
ATOM 507 C C . LEU A 1 68 ? -14.472 -9.492 3.565 1.00 81.25 68 LEU A C 1
ATOM 509 O O . LEU A 1 68 ? -14.165 -9.408 2.380 1.00 81.25 68 LEU A O 1
ATOM 513 N N . SER A 1 69 ? -13.866 -8.762 4.514 1.00 82.81 69 SER A N 1
ATOM 514 C CA . SER A 1 69 ? -12.767 -7.817 4.243 1.00 82.81 69 SER A CA 1
ATOM 515 C C . SER A 1 69 ? -11.569 -8.429 3.520 1.00 82.81 69 SER A C 1
ATOM 517 O O . SER A 1 69 ? -10.806 -7.691 2.903 1.00 82.81 69 SER A O 1
ATOM 519 N N . PHE A 1 70 ? -11.381 -9.751 3.608 1.00 80.50 70 PHE A N 1
ATOM 520 C CA . PHE A 1 70 ? -10.312 -10.447 2.889 1.00 80.50 70 PHE A CA 1
ATOM 521 C C . PHE A 1 70 ? -10.580 -10.565 1.383 1.00 80.50 70 PHE A C 1
ATOM 523 O O . PHE A 1 70 ? -9.653 -10.744 0.602 1.00 80.50 70 PHE A O 1
ATOM 530 N N . PHE A 1 71 ? -11.842 -10.455 0.968 1.00 82.12 71 PHE A N 1
ATOM 531 C CA . PHE A 1 71 ? -12.243 -10.480 -0.439 1.00 82.12 71 PHE A CA 1
ATOM 532 C C . PHE A 1 71 ? -12.600 -9.080 -0.938 1.00 82.12 71 PHE A C 1
ATOM 534 O O . PHE A 1 71 ? -12.187 -8.671 -2.021 1.00 82.12 71 PHE A O 1
ATOM 541 N N . ILE A 1 72 ? -13.353 -8.335 -0.130 1.00 86.88 72 ILE A N 1
ATOM 542 C CA . ILE A 1 72 ? -13.854 -7.000 -0.440 1.00 86.88 72 ILE A CA 1
ATOM 543 C C . ILE A 1 72 ? -13.281 -6.032 0.589 1.00 86.88 72 ILE A C 1
ATOM 545 O O . ILE A 1 72 ? -13.743 -5.974 1.731 1.00 86.88 72 ILE A O 1
ATOM 549 N N . MET A 1 73 ? -12.282 -5.252 0.188 1.00 88.56 73 MET A N 1
ATOM 550 C CA . MET A 1 73 ? -11.680 -4.239 1.047 1.00 88.56 73 MET A CA 1
ATOM 551 C C . MET A 1 73 ? -12.744 -3.269 1.567 1.00 88.56 73 MET A C 1
ATOM 553 O O . MET A 1 73 ? -13.646 -2.849 0.846 1.00 88.56 73 MET A O 1
ATOM 557 N N . GLY A 1 74 ? -12.639 -2.910 2.846 1.00 84.06 74 GLY A N 1
ATOM 558 C CA . GLY A 1 74 ? -13.582 -2.005 3.499 1.00 84.06 74 GLY A CA 1
ATOM 559 C C . GLY A 1 74 ? -14.893 -2.638 3.972 1.00 84.06 74 GLY A C 1
ATOM 560 O O . GLY A 1 74 ? -15.610 -1.975 4.723 1.00 84.06 74 GLY A O 1
ATOM 561 N N . ALA A 1 75 ? -15.195 -3.902 3.640 1.00 85.75 75 ALA A N 1
ATOM 562 C CA . ALA A 1 75 ? -16.417 -4.574 4.098 1.00 85.75 75 ALA A CA 1
ATOM 563 C C . ALA A 1 75 ? -16.543 -4.559 5.632 1.00 85.75 75 ALA A C 1
ATOM 565 O O . ALA A 1 75 ? -17.556 -4.123 6.175 1.00 85.75 75 ALA A O 1
ATOM 566 N N . GLY A 1 76 ? -15.488 -4.925 6.359 1.00 82.62 76 GLY A N 1
ATOM 567 C CA . GLY A 1 76 ? -15.455 -4.879 7.823 1.00 82.62 76 GLY A CA 1
ATOM 568 C C . GLY A 1 76 ? -15.715 -3.480 8.382 1.00 82.62 76 GLY A C 1
ATOM 569 O O . GLY A 1 76 ? -16.463 -3.336 9.344 1.00 82.62 76 GLY A O 1
ATOM 570 N N . ASN A 1 77 ? -15.188 -2.420 7.765 1.00 83.94 77 ASN A N 1
ATOM 571 C CA . ASN A 1 77 ? -15.494 -1.048 8.182 1.00 83.94 77 ASN A CA 1
ATOM 572 C C . ASN A 1 77 ? -16.971 -0.702 7.942 1.00 83.94 77 ASN A C 1
ATOM 574 O O . ASN A 1 77 ? -17.603 -0.130 8.833 1.00 83.94 77 ASN A O 1
ATOM 578 N N . MET A 1 78 ? -17.548 -1.115 6.807 1.00 84.00 78 MET A N 1
ATOM 579 C CA . MET A 1 78 ? -18.973 -0.911 6.511 1.00 84.00 78 MET A CA 1
ATOM 580 C C . MET A 1 78 ? -19.875 -1.627 7.528 1.00 84.00 78 MET A C 1
ATOM 582 O O . MET A 1 78 ? -20.755 -0.998 8.115 1.00 84.00 78 MET A O 1
ATOM 586 N N . PHE A 1 79 ? -19.604 -2.901 7.830 1.00 82.38 79 PHE A N 1
ATOM 587 C CA . PHE A 1 79 ? -20.361 -3.684 8.823 1.00 82.38 79 PHE A CA 1
ATOM 588 C C . PHE A 1 79 ? -20.270 -3.113 10.248 1.00 82.38 79 PHE A C 1
ATOM 590 O O . PHE A 1 79 ? -21.181 -3.281 11.065 1.00 82.38 79 PHE A O 1
ATOM 597 N N . ASN A 1 80 ? -19.177 -2.419 10.564 1.00 80.94 80 ASN A N 1
ATOM 598 C CA . ASN A 1 80 ? -18.976 -1.793 11.868 1.00 80.94 80 ASN A CA 1
ATOM 599 C C . ASN A 1 80 ? -19.438 -0.323 11.926 1.00 80.94 80 ASN A C 1
ATOM 601 O O . ASN A 1 80 ? -19.264 0.313 12.963 1.00 80.94 80 ASN A O 1
ATOM 605 N N . GLY A 1 81 ? -20.101 0.190 10.880 1.00 78.00 81 GLY A N 1
ATOM 606 C CA . GLY A 1 81 ? -20.735 1.517 10.860 1.00 78.00 81 GLY A CA 1
ATOM 607 C C . GLY A 1 81 ? -19.872 2.649 10.291 1.00 78.00 81 GLY A C 1
ATOM 608 O O . GLY A 1 81 ? -20.297 3.800 10.301 1.00 78.00 81 GLY A O 1
ATOM 609 N N . GLN A 1 82 ? -18.684 2.349 9.763 1.00 82.62 82 GLN A N 1
ATOM 610 C CA . GLN A 1 82 ? -17.800 3.313 9.098 1.00 82.62 82 GLN A CA 1
ATOM 611 C C . GLN A 1 82 ? -17.953 3.228 7.569 1.00 82.62 82 GLN A C 1
ATOM 613 O O . GLN A 1 82 ? -17.044 2.782 6.865 1.00 82.62 82 GLN A O 1
ATOM 618 N N . LEU A 1 83 ? -19.109 3.653 7.048 1.00 82.62 83 LEU A N 1
ATOM 619 C CA . LEU A 1 83 ? -19.441 3.527 5.620 1.00 82.62 83 LEU A CA 1
ATOM 620 C C . LEU A 1 83 ? -18.500 4.316 4.704 1.00 82.62 83 LEU A C 1
ATOM 622 O O . LEU A 1 83 ? -18.006 3.758 3.732 1.00 82.62 83 LEU A O 1
ATOM 626 N N . VAL A 1 84 ? -18.199 5.578 5.028 1.00 83.75 84 VAL A N 1
ATOM 627 C CA . VAL A 1 84 ? -17.339 6.434 4.186 1.00 83.75 84 VAL A CA 1
ATOM 628 C C . VAL A 1 84 ? -15.946 5.824 4.023 1.00 83.75 84 VAL A C 1
ATOM 630 O O . VAL A 1 84 ? -15.458 5.656 2.909 1.00 83.75 84 VAL A O 1
ATOM 633 N N . LYS A 1 85 ? -15.330 5.404 5.133 1.00 84.94 85 LYS A N 1
ATOM 634 C CA . LYS A 1 85 ? -14.006 4.771 5.122 1.00 84.94 85 LYS A CA 1
ATOM 635 C C . LYS A 1 85 ? -14.026 3.415 4.413 1.00 84.94 85 LYS A C 1
ATOM 637 O O . LYS A 1 85 ? -13.115 3.103 3.651 1.00 84.94 85 LYS A O 1
ATOM 642 N N . GLY A 1 86 ? -15.081 2.628 4.633 1.00 86.12 86 GLY A N 1
ATOM 643 C CA . GLY A 1 86 ? -15.301 1.377 3.914 1.00 86.12 86 GLY A CA 1
ATOM 644 C C . GLY A 1 86 ? -15.372 1.582 2.400 1.00 86.12 86 GLY A C 1
ATOM 645 O O . GLY A 1 86 ? -14.675 0.889 1.663 1.00 86.12 86 GLY A O 1
ATOM 646 N N . LEU A 1 87 ? -16.136 2.578 1.945 1.00 88.12 87 LEU A N 1
ATOM 647 C CA . LEU A 1 87 ? -16.236 2.940 0.531 1.00 88.12 87 LEU A CA 1
ATOM 648 C C . LEU A 1 87 ? -14.898 3.412 -0.042 1.00 88.12 87 LEU A C 1
ATOM 650 O O . LEU A 1 87 ? -14.553 2.996 -1.138 1.00 88.12 87 LEU A O 1
ATOM 654 N N . MET A 1 88 ? -14.098 4.197 0.686 1.00 89.00 88 MET A N 1
ATOM 655 C CA . MET A 1 88 ? -12.763 4.596 0.209 1.00 89.00 88 MET A CA 1
ATOM 656 C C . MET A 1 88 ? -11.842 3.393 -0.036 1.00 89.00 88 MET A C 1
ATOM 658 O O . MET A 1 88 ? -11.153 3.334 -1.058 1.00 89.00 88 MET A O 1
ATOM 662 N N . TYR A 1 89 ? -11.837 2.413 0.873 1.00 91.62 89 TYR A N 1
ATOM 663 C CA . TYR A 1 89 ? -11.061 1.186 0.683 1.00 91.62 89 TYR A CA 1
ATOM 664 C C . TYR A 1 89 ? -11.570 0.355 -0.494 1.00 91.62 89 TYR A C 1
ATOM 666 O O . TYR A 1 89 ? -10.763 -0.158 -1.269 1.00 91.62 89 TYR A O 1
ATOM 674 N N . PHE A 1 90 ? -12.888 0.268 -0.656 1.00 91.62 90 PHE A N 1
ATOM 675 C CA . PHE A 1 90 ? -13.497 -0.434 -1.779 1.00 91.62 90 PHE A CA 1
ATOM 676 C C . PHE A 1 90 ? -13.181 0.245 -3.122 1.00 91.62 90 PHE A C 1
ATOM 678 O O . PHE A 1 90 ? -12.735 -0.415 -4.059 1.00 91.62 90 PHE A O 1
ATOM 685 N N . SER A 1 91 ? -13.287 1.574 -3.200 1.00 91.12 91 SER A N 1
ATOM 686 C CA . SER A 1 91 ? -12.879 2.350 -4.378 1.00 91.12 91 SER A CA 1
ATOM 687 C C . SER A 1 91 ? -11.400 2.154 -4.706 1.00 91.12 91 SER A C 1
ATOM 689 O O . SER A 1 91 ? -11.044 2.025 -5.874 1.00 91.12 91 SER A O 1
ATOM 691 N N . THR A 1 92 ? -10.537 2.065 -3.689 1.00 92.62 92 THR A N 1
ATOM 692 C CA . THR A 1 92 ? -9.105 1.781 -3.883 1.00 92.62 92 THR A CA 1
ATOM 693 C C . THR A 1 92 ? -8.881 0.393 -4.491 1.00 92.62 92 THR A C 1
ATOM 695 O O . THR A 1 92 ? -8.041 0.241 -5.376 1.00 92.62 92 THR A O 1
ATOM 698 N N . GLN A 1 93 ? -9.646 -0.617 -4.060 1.00 93.19 93 GLN A N 1
ATOM 699 C CA . GLN A 1 93 ? -9.608 -1.956 -4.654 1.00 93.19 93 GLN A CA 1
ATOM 700 C C . GLN A 1 93 ? -10.002 -1.933 -6.133 1.00 93.19 93 GLN A C 1
ATOM 702 O O . GLN A 1 93 ? -9.271 -2.477 -6.958 1.00 93.19 93 GLN A O 1
ATOM 707 N N . ILE A 1 94 ? -11.107 -1.267 -6.477 1.00 94.06 94 ILE A N 1
ATOM 708 C CA . ILE A 1 94 ? -11.553 -1.140 -7.873 1.00 94.06 94 ILE A CA 1
ATOM 709 C C . ILE A 1 94 ? -10.504 -0.405 -8.714 1.00 94.06 94 ILE A C 1
ATOM 711 O O . ILE A 1 94 ? -10.139 -0.884 -9.785 1.00 94.06 94 ILE A O 1
ATOM 715 N N . ALA A 1 95 ? -9.979 0.720 -8.222 1.00 93.19 95 ALA A N 1
ATOM 716 C CA . ALA A 1 95 ? -8.976 1.509 -8.933 1.00 93.19 95 ALA A CA 1
ATOM 717 C C . ALA A 1 95 ? -7.705 0.698 -9.233 1.00 93.19 95 ALA A C 1
ATOM 719 O O . ALA A 1 95 ? -7.188 0.755 -10.348 1.00 93.19 95 ALA A O 1
ATOM 720 N N . PHE A 1 96 ? -7.227 -0.097 -8.269 1.00 93.00 96 PHE A N 1
ATOM 721 C CA . PHE A 1 96 ? -6.057 -0.950 -8.471 1.00 93.00 96 PHE A CA 1
ATOM 722 C C . PHE A 1 96 ? -6.309 -2.060 -9.498 1.00 93.00 96 PHE A C 1
ATOM 724 O O . PHE A 1 96 ? -5.451 -2.313 -10.344 1.00 93.00 96 PHE A O 1
ATOM 731 N N . ILE A 1 97 ? -7.488 -2.690 -9.459 1.00 92.75 97 ILE A N 1
ATOM 732 C CA . ILE A 1 97 ? -7.867 -3.719 -10.436 1.00 92.75 97 ILE A CA 1
ATOM 733 C C . ILE A 1 97 ? -7.889 -3.119 -11.843 1.00 92.75 97 ILE A C 1
ATOM 735 O O . ILE A 1 97 ? -7.207 -3.643 -12.718 1.00 92.75 97 ILE A O 1
ATOM 739 N N . LEU A 1 98 ? -8.589 -1.995 -12.039 1.00 93.88 98 LEU A N 1
ATOM 740 C CA . LEU A 1 98 ? -8.655 -1.305 -13.333 1.00 93.88 98 LEU A CA 1
ATOM 741 C C . LEU A 1 98 ? -7.265 -0.909 -13.843 1.00 93.88 98 LEU A C 1
ATOM 743 O O . LEU A 1 98 ? -6.968 -1.086 -15.024 1.00 93.88 98 LEU A O 1
ATOM 747 N N . TYR A 1 99 ? -6.399 -0.417 -12.953 1.00 92.75 99 TYR A N 1
ATOM 748 C CA . TYR A 1 99 ? -5.020 -0.081 -13.289 1.00 92.75 99 TYR A CA 1
ATOM 749 C C . TYR A 1 99 ? -4.226 -1.302 -13.764 1.00 92.75 99 TYR A C 1
ATOM 751 O O . TYR A 1 99 ? -3.599 -1.244 -14.822 1.00 92.75 99 TYR A O 1
ATOM 759 N N . ILE A 1 100 ? -4.246 -2.410 -13.017 1.00 91.62 100 ILE A N 1
ATOM 760 C CA . ILE A 1 100 ? -3.491 -3.609 -13.393 1.00 91.62 100 ILE A CA 1
ATOM 761 C C . ILE A 1 100 ? -4.029 -4.210 -14.687 1.00 91.62 100 ILE A C 1
ATOM 763 O O . ILE A 1 100 ? -3.233 -4.498 -15.576 1.00 91.62 100 ILE A O 1
ATOM 767 N N . THR A 1 101 ? -5.345 -4.361 -14.835 1.00 91.88 101 THR A N 1
ATOM 768 C CA . THR A 1 101 ? -5.919 -4.989 -16.033 1.00 91.88 101 THR A CA 1
ATOM 769 C C . THR A 1 101 ? -5.816 -4.105 -17.271 1.00 91.88 101 THR A C 1
ATOM 771 O O . THR A 1 101 ? -5.662 -4.628 -18.369 1.00 91.88 101 THR A O 1
ATOM 774 N N . GLY A 1 102 ? -5.913 -2.782 -17.113 1.00 91.19 102 GLY A N 1
ATOM 775 C CA . GLY A 1 102 ? -5.898 -1.835 -18.229 1.00 91.19 102 GLY A CA 1
ATOM 776 C C . GLY A 1 102 ? -4.503 -1.362 -18.638 1.00 91.19 102 GLY A C 1
ATOM 777 O O . GLY A 1 102 ? -4.286 -1.059 -19.806 1.00 91.19 102 GLY A O 1
ATOM 778 N N . PHE A 1 103 ? -3.557 -1.287 -17.698 1.00 88.81 103 PHE A N 1
ATOM 779 C CA . PHE A 1 103 ? -2.243 -0.695 -17.953 1.00 88.81 103 PHE A CA 1
ATOM 780 C C . PHE A 1 103 ? -1.084 -1.503 -17.372 1.00 88.81 103 PHE A C 1
ATOM 782 O O . PHE A 1 103 ? -0.154 -1.829 -18.101 1.00 88.81 103 PHE A O 1
ATOM 789 N N . GLY A 1 104 ? -1.103 -1.826 -16.078 1.00 87.44 104 GLY A N 1
ATOM 790 C CA . GLY A 1 104 ? 0.075 -2.362 -15.389 1.00 87.44 104 GLY A CA 1
ATOM 791 C C . GLY A 1 104 ? 0.499 -3.754 -15.865 1.00 87.44 104 GLY A C 1
ATOM 792 O O . GLY A 1 104 ? 1.692 -4.022 -16.010 1.00 87.44 104 GLY A O 1
ATOM 793 N N . TRP A 1 105 ? -0.458 -4.637 -16.168 1.00 89.81 105 TRP A N 1
ATOM 794 C CA . TRP A 1 105 ? -0.175 -6.032 -16.519 1.00 89.81 105 TRP A CA 1
ATOM 795 C C . TRP A 1 105 ? 0.717 -6.173 -17.755 1.00 89.81 105 TRP A C 1
ATOM 797 O O . TRP A 1 105 ? 1.610 -7.019 -17.770 1.00 89.81 105 TRP A O 1
ATOM 807 N N . GLN A 1 106 ? 0.528 -5.316 -18.764 1.00 88.06 106 GLN A N 1
ATOM 808 C CA . GLN A 1 106 ? 1.294 -5.388 -20.010 1.00 88.06 106 GLN A CA 1
ATOM 809 C C . GLN A 1 106 ? 2.792 -5.120 -19.807 1.00 88.06 106 GLN A C 1
ATOM 811 O O . GLN A 1 106 ? 3.597 -5.663 -20.546 1.00 88.06 106 GLN A O 1
ATOM 816 N N . TYR A 1 107 ? 3.170 -4.336 -18.793 1.00 88.50 107 TYR A N 1
ATOM 817 C CA . TYR A 1 107 ? 4.572 -4.033 -18.490 1.00 88.50 107 TYR A CA 1
ATOM 818 C C . TYR A 1 107 ? 5.159 -4.989 -17.453 1.00 88.50 107 TYR A C 1
ATOM 820 O O . TYR A 1 107 ? 6.338 -5.325 -17.513 1.00 88.50 107 TYR A O 1
ATOM 828 N N . VAL A 1 108 ? 4.338 -5.461 -16.509 1.00 88.38 108 VAL A N 1
ATOM 829 C CA . VAL A 1 108 ? 4.773 -6.422 -15.484 1.00 88.38 108 VAL A CA 1
ATOM 830 C C . VAL A 1 108 ? 5.128 -7.773 -16.105 1.00 88.38 108 VAL A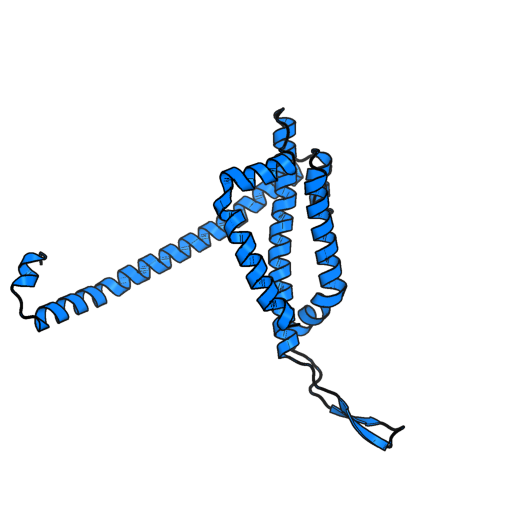 C 1
ATOM 832 O O . VAL A 1 108 ? 6.124 -8.370 -15.702 1.00 88.38 108 VAL A O 1
ATOM 835 N N . LYS A 1 109 ? 4.361 -8.245 -17.098 1.00 88.81 109 LYS A N 1
ATOM 836 C CA . LYS A 1 109 ? 4.635 -9.529 -17.768 1.00 88.81 109 LYS A CA 1
ATOM 837 C C . LYS A 1 109 ? 5.978 -9.532 -18.519 1.00 88.81 109 LYS A C 1
ATOM 839 O O . LYS A 1 109 ? 6.667 -10.546 -18.525 1.00 88.81 109 LYS A O 1
ATOM 844 N N . ASP A 1 110 ? 6.366 -8.386 -19.082 1.00 85.38 110 ASP A N 1
ATOM 845 C CA . ASP A 1 110 ? 7.546 -8.241 -19.942 1.00 85.38 110 ASP A CA 1
ATOM 846 C C . ASP A 1 110 ? 8.767 -7.702 -19.179 1.00 85.38 110 ASP A C 1
ATOM 848 O O . ASP A 1 110 ? 9.812 -7.448 -19.770 1.00 85.38 110 ASP A O 1
ATOM 852 N N . ILE A 1 111 ? 8.690 -7.557 -17.849 1.00 83.75 111 ILE A N 1
ATOM 853 C CA . ILE A 1 111 ? 9.805 -7.029 -17.044 1.00 83.75 111 ILE A CA 1
ATOM 854 C C . ILE A 1 111 ? 11.039 -7.946 -17.066 1.00 83.75 111 ILE A C 1
ATOM 856 O O . ILE A 1 111 ? 12.161 -7.476 -16.902 1.00 83.75 111 ILE A O 1
ATOM 860 N N . GLY A 1 112 ? 10.830 -9.253 -17.262 1.00 80.94 112 GLY A N 1
ATOM 861 C CA . GLY A 1 112 ? 11.905 -10.241 -17.360 1.00 80.94 112 GLY A CA 1
ATOM 862 C C . GLY A 1 112 ? 12.529 -10.328 -18.753 1.00 80.94 112 GLY A C 1
ATOM 863 O O . GLY A 1 112 ? 13.712 -10.633 -18.865 1.00 80.94 112 GLY A O 1
ATOM 864 N N . THR A 1 113 ? 11.752 -10.055 -19.803 1.00 81.06 113 THR A N 1
ATOM 865 C CA . THR A 1 113 ? 12.204 -10.118 -21.202 1.00 81.06 113 THR A CA 1
ATOM 866 C C . THR A 1 113 ? 12.685 -8.766 -21.720 1.00 81.06 113 THR A C 1
ATOM 868 O O . THR A 1 113 ? 13.491 -8.738 -22.639 1.00 81.06 113 THR A O 1
ATOM 871 N N . LEU A 1 114 ? 12.242 -7.658 -21.107 1.00 78.69 114 LEU A N 1
ATOM 872 C CA . LEU A 1 114 ? 12.514 -6.269 -21.504 1.00 78.69 114 LEU A CA 1
ATOM 873 C C . LEU A 1 114 ? 12.029 -5.927 -22.927 1.00 78.69 114 LEU A C 1
ATOM 875 O O . LEU A 1 114 ? 12.468 -4.931 -23.505 1.00 78.69 114 LEU A O 1
ATOM 879 N N . GLY A 1 115 ? 11.091 -6.716 -23.458 1.00 72.56 115 GLY A N 1
ATOM 880 C CA . GLY A 1 115 ? 10.665 -6.689 -24.857 1.00 72.56 115 GLY A CA 1
ATOM 881 C C . GLY A 1 115 ? 11.216 -7.882 -25.639 1.00 72.56 115 GLY A C 1
ATOM 882 O O . GLY A 1 115 ? 12.297 -8.389 -25.355 1.00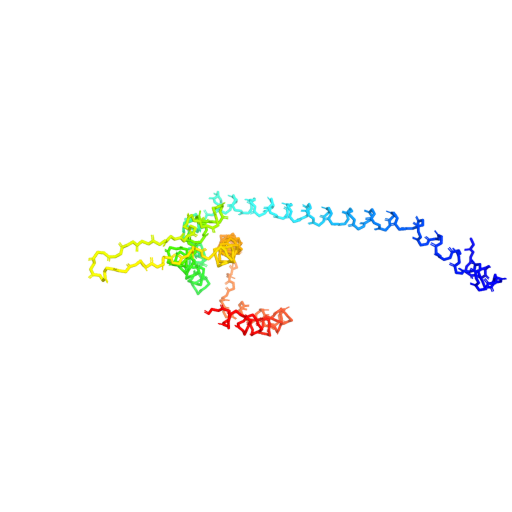 72.56 115 GLY A O 1
ATOM 883 N N . THR A 1 116 ? 10.451 -8.366 -26.612 1.00 73.00 116 THR A N 1
ATOM 884 C CA . THR A 1 116 ? 10.854 -9.512 -27.458 1.00 73.00 116 THR A CA 1
ATOM 885 C C . THR A 1 116 ? 11.017 -9.123 -28.920 1.00 73.00 116 THR A C 1
ATOM 887 O O . THR A 1 116 ? 11.676 -9.835 -29.678 1.00 73.00 116 THR A O 1
ATOM 890 N N . ASN A 1 117 ? 10.493 -7.960 -29.311 1.00 76.44 117 ASN A N 1
ATOM 891 C CA . ASN A 1 117 ? 10.616 -7.447 -30.664 1.00 76.44 117 ASN A CA 1
ATOM 892 C C . ASN A 1 117 ? 11.876 -6.582 -30.779 1.00 76.44 117 ASN A C 1
ATOM 894 O O . ASN A 1 117 ? 11.897 -5.430 -30.344 1.00 76.44 117 ASN A O 1
ATOM 898 N N . ALA A 1 118 ? 12.917 -7.122 -31.416 1.00 64.12 118 ALA A N 1
ATOM 899 C CA . ALA A 1 118 ? 14.171 -6.410 -31.686 1.00 64.12 118 ALA A CA 1
ATOM 900 C C . ALA A 1 118 ? 14.066 -5.355 -32.813 1.00 64.12 118 ALA A C 1
ATOM 902 O O . ALA A 1 118 ? 15.057 -4.708 -33.142 1.00 64.12 118 ALA A O 1
ATOM 903 N N . GLY A 1 119 ? 12.869 -5.158 -33.376 1.00 65.00 119 GLY A N 1
ATOM 904 C CA . GLY A 1 119 ? 12.643 -4.358 -34.577 1.00 65.00 119 GLY A CA 1
ATOM 905 C C . GLY A 1 119 ? 13.033 -5.143 -35.829 1.00 65.00 119 GLY A C 1
ATOM 906 O O . GLY A 1 119 ? 14.088 -5.774 -35.885 1.00 65.00 119 GLY A O 1
ATOM 907 N N . SER A 1 120 ? 12.161 -5.153 -36.831 1.00 69.25 120 SER A N 1
ATOM 908 C CA . SER A 1 120 ? 12.406 -5.849 -38.095 1.00 69.25 120 SER A CA 1
ATOM 909 C C . SER A 1 120 ? 11.833 -5.064 -39.265 1.00 69.25 120 SER A C 1
ATOM 911 O O . SER A 1 120 ? 10.842 -4.346 -39.136 1.00 69.25 120 SER A O 1
ATOM 913 N N . GLU A 1 121 ? 12.474 -5.193 -40.421 1.00 75.44 121 GLU A N 1
ATOM 914 C CA . GLU A 1 121 ? 11.934 -4.690 -41.677 1.00 75.44 121 GLU A CA 1
ATOM 915 C C . GLU A 1 121 ? 10.995 -5.750 -42.247 1.00 75.44 121 GLU A C 1
ATOM 917 O O . GLU A 1 121 ? 11.414 -6.858 -42.585 1.00 75.44 121 GLU A O 1
ATOM 922 N N . VAL A 1 122 ? 9.706 -5.426 -42.309 1.00 78.88 122 VAL A N 1
ATOM 923 C CA . VAL A 1 122 ? 8.680 -6.304 -42.872 1.00 78.88 122 VAL A CA 1
ATOM 924 C C . VAL A 1 122 ? 8.269 -5.733 -44.222 1.00 78.88 122 VAL A C 1
ATOM 926 O O . VAL A 1 122 ? 7.928 -4.556 -44.336 1.00 78.88 122 VAL A O 1
ATOM 929 N N . PHE A 1 123 ? 8.340 -6.563 -45.260 1.00 81.06 123 PHE A N 1
ATOM 930 C CA . PHE A 1 123 ? 7.907 -6.184 -46.600 1.00 81.06 123 PHE A CA 1
ATOM 931 C C . PHE A 1 123 ? 6.381 -6.046 -46.636 1.00 81.06 123 PHE A C 1
ATOM 933 O O . PHE A 1 123 ? 5.673 -7.007 -46.324 1.00 81.06 123 PHE A O 1
ATOM 940 N N . ASP A 1 124 ? 5.881 -4.866 -47.009 1.00 79.31 124 ASP A N 1
ATOM 941 C CA . ASP A 1 124 ? 4.447 -4.621 -47.172 1.00 79.31 124 ASP A CA 1
ATOM 942 C C . ASP A 1 124 ? 4.051 -4.861 -48.645 1.00 79.31 124 ASP A C 1
ATOM 944 O O . ASP A 1 124 ? 4.460 -4.094 -49.523 1.00 79.31 124 ASP A O 1
ATOM 948 N N . PRO A 1 125 ? 3.289 -5.928 -48.960 1.00 78.00 125 PRO A N 1
ATOM 949 C CA . PRO A 1 125 ? 2.966 -6.291 -50.339 1.00 78.00 125 PRO A CA 1
ATOM 950 C C . PRO A 1 125 ? 2.019 -5.299 -51.028 1.00 78.00 125 PRO A C 1
ATOM 952 O O . PRO A 1 125 ? 1.913 -5.338 -52.253 1.00 78.00 125 PRO A O 1
ATOM 955 N N . VAL A 1 126 ? 1.337 -4.428 -50.272 1.00 80.69 126 VAL A N 1
ATOM 956 C CA . VAL A 1 126 ? 0.418 -3.418 -50.822 1.00 80.69 126 VAL A CA 1
ATOM 957 C C . VAL A 1 126 ? 1.193 -2.213 -51.349 1.00 80.69 126 VAL A C 1
ATOM 959 O O . VAL A 1 126 ? 0.956 -1.773 -52.471 1.00 80.69 126 VAL A O 1
ATOM 962 N N . ASP A 1 127 ? 2.155 -1.724 -50.567 1.00 78.75 127 ASP A N 1
ATOM 963 C CA . ASP A 1 127 ? 2.928 -0.525 -50.906 1.00 78.75 127 ASP A CA 1
ATOM 964 C C . ASP A 1 127 ? 4.259 -0.839 -51.615 1.00 78.75 127 ASP A C 1
ATOM 966 O O . ASP A 1 127 ? 4.956 0.077 -52.046 1.00 78.75 127 ASP A O 1
ATOM 970 N N . GLN A 1 128 ? 4.632 -2.123 -51.730 1.00 79.56 128 GLN A N 1
ATOM 971 C CA . GLN A 1 128 ? 5.905 -2.606 -52.293 1.00 79.56 128 GLN A CA 1
ATOM 972 C C . GLN A 1 128 ? 7.163 -1.991 -51.649 1.00 79.56 128 GLN A C 1
ATOM 974 O O . GLN A 1 128 ? 8.225 -1.923 -52.270 1.00 79.56 128 GLN A O 1
ATOM 979 N N . ILE A 1 129 ? 7.065 -1.570 -50.386 1.00 80.06 129 ILE A N 1
ATOM 980 C CA . ILE A 1 129 ? 8.167 -0.990 -49.610 1.00 80.06 129 ILE A CA 1
ATOM 981 C C . ILE A 1 129 ? 8.422 -1.800 -48.338 1.00 80.06 129 ILE A C 1
ATOM 983 O O . ILE A 1 129 ? 7.510 -2.373 -47.739 1.00 80.06 129 ILE A O 1
ATOM 987 N N . TYR A 1 130 ? 9.680 -1.828 -47.901 1.00 79.81 130 TYR A N 1
ATOM 988 C CA . TYR A 1 130 ? 10.045 -2.363 -46.593 1.00 79.81 130 TYR A CA 1
ATOM 989 C C . TYR A 1 130 ? 9.627 -1.364 -45.512 1.00 79.81 130 TYR A C 1
ATOM 991 O O . TYR A 1 130 ? 10.089 -0.221 -45.504 1.00 79.81 130 TYR A O 1
ATOM 999 N N . ARG A 1 131 ? 8.738 -1.781 -44.604 1.00 77.56 131 ARG A N 1
ATOM 1000 C CA . ARG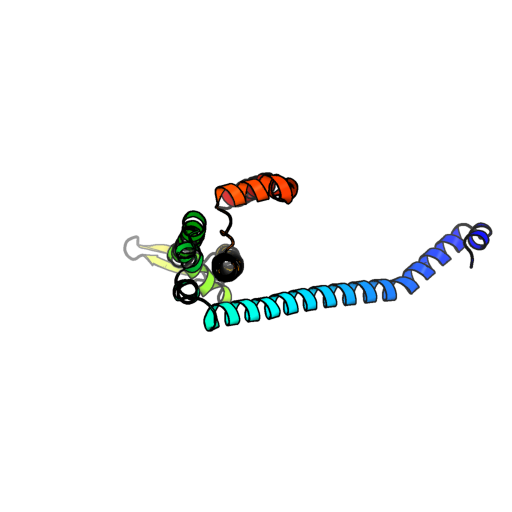 A 1 131 ? 8.338 -0.980 -43.444 1.00 77.56 131 ARG A CA 1
ATOM 1001 C C . ARG A 1 131 ? 9.118 -1.429 -42.217 1.00 77.56 131 ARG A C 1
ATOM 1003 O O . ARG A 1 131 ? 9.149 -2.610 -41.878 1.00 77.56 131 ARG A O 1
ATOM 1010 N N . TYR A 1 132 ? 9.723 -0.466 -41.531 1.00 77.88 132 TYR A N 1
ATOM 1011 C CA . TYR A 1 132 ? 10.418 -0.709 -40.275 1.00 77.88 132 TYR A CA 1
ATOM 1012 C C . TYR A 1 132 ? 9.409 -0.833 -39.126 1.00 77.88 132 TYR A C 1
ATOM 1014 O O . TYR A 1 132 ? 8.690 0.120 -38.812 1.00 77.88 132 TYR A O 1
ATOM 1022 N N . VAL A 1 133 ? 9.353 -2.001 -38.486 1.00 78.75 133 VAL A N 1
ATOM 1023 C CA . VAL A 1 133 ? 8.584 -2.213 -37.256 1.00 78.75 133 VAL A CA 1
ATOM 1024 C C . VAL A 1 133 ? 9.414 -1.695 -36.086 1.00 78.75 133 VAL A C 1
ATOM 1026 O O . VAL A 1 133 ? 10.531 -2.163 -35.861 1.00 78.75 133 VAL A O 1
ATOM 1029 N N . GLN A 1 134 ? 8.879 -0.722 -35.343 1.00 78.00 134 GLN A N 1
ATOM 1030 C CA . GLN A 1 134 ? 9.590 -0.156 -34.198 1.00 78.00 134 GLN A CA 1
ATOM 1031 C C . GLN A 1 134 ? 9.858 -1.228 -33.127 1.00 78.00 134 GLN A C 1
ATOM 1033 O O . GLN A 1 134 ? 8.933 -1.961 -32.767 1.00 78.00 134 GLN A O 1
ATOM 1038 N N . PRO A 1 135 ? 11.093 -1.307 -32.600 1.00 76.50 135 PRO A N 1
ATOM 1039 C CA . PRO A 1 135 ? 11.433 -2.218 -31.516 1.00 76.50 135 PRO A CA 1
ATOM 1040 C C . PRO A 1 135 ? 10.696 -1.860 -30.223 1.00 76.50 135 PRO A C 1
ATOM 1042 O O . PRO A 1 135 ? 10.358 -0.696 -29.975 1.00 76.50 135 PRO A O 1
ATOM 1045 N N . ASP A 1 136 ? 10.491 -2.865 -29.370 1.00 80.25 136 ASP A N 1
ATOM 1046 C CA . ASP A 1 136 ? 9.905 -2.659 -28.047 1.00 80.25 136 ASP A CA 1
ATOM 1047 C C . ASP A 1 136 ? 10.785 -1.697 -27.231 1.00 80.25 136 ASP A C 1
ATOM 1049 O O . ASP A 1 136 ? 12.007 -1.837 -27.151 1.00 80.25 136 ASP A O 1
ATOM 1053 N N . ASN A 1 137 ? 10.173 -0.705 -26.582 1.00 85.94 137 ASN A N 1
ATOM 1054 C CA . ASN A 1 137 ? 10.929 0.246 -25.774 1.00 85.94 137 ASN A CA 1
ATOM 1055 C C . ASN A 1 137 ? 11.216 -0.340 -24.381 1.00 85.94 137 ASN A C 1
ATOM 1057 O O . ASN A 1 137 ? 10.430 -0.1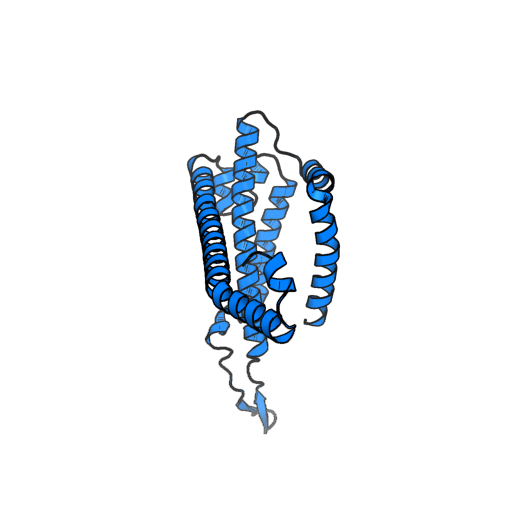63 -23.443 1.00 85.94 137 ASN A O 1
ATOM 1061 N N . SER A 1 138 ? 12.368 -0.998 -24.239 1.00 86.69 138 SER A N 1
ATOM 1062 C CA . SER A 1 138 ? 12.809 -1.629 -22.987 1.00 86.69 138 SER A CA 1
ATOM 1063 C C . SER A 1 138 ? 12.841 -0.666 -21.799 1.00 86.69 138 SER A C 1
ATOM 1065 O O . SER A 1 138 ? 12.513 -1.060 -20.681 1.00 86.69 138 SER A O 1
ATOM 1067 N N . MET A 1 139 ? 13.181 0.611 -22.022 1.00 86.50 139 MET A N 1
ATOM 1068 C CA . MET A 1 139 ? 13.185 1.623 -20.960 1.00 86.50 139 MET A CA 1
ATOM 1069 C C . MET A 1 139 ? 11.771 1.871 -20.426 1.00 86.50 139 MET A C 1
ATOM 1071 O O . MET A 1 139 ? 11.583 1.925 -19.211 1.00 86.50 139 MET A O 1
ATOM 1075 N N . LYS A 1 140 ? 10.770 1.982 -21.310 1.00 85.19 140 LYS A N 1
ATOM 1076 C CA . LYS A 1 140 ? 9.363 2.136 -20.901 1.00 85.19 140 LYS A CA 1
ATOM 1077 C C . LYS A 1 140 ? 8.864 0.900 -20.157 1.00 85.19 140 LYS A C 1
ATOM 1079 O O . LYS A 1 140 ? 8.235 1.046 -19.112 1.00 85.19 140 LYS A O 1
ATOM 1084 N N . ILE A 1 141 ? 9.178 -0.294 -20.664 1.00 87.69 141 ILE A N 1
ATOM 1085 C CA . ILE A 1 141 ? 8.788 -1.564 -20.032 1.00 87.69 141 ILE A CA 1
ATOM 1086 C C . ILE A 1 141 ? 9.372 -1.664 -18.624 1.00 87.69 141 ILE A C 1
ATOM 1088 O O . ILE A 1 141 ? 8.640 -1.938 -17.674 1.00 87.69 141 ILE A O 1
ATOM 1092 N N . LEU A 1 142 ? 10.662 -1.365 -18.462 1.00 86.50 142 LEU A N 1
ATOM 1093 C CA . LEU A 1 142 ? 11.313 -1.389 -17.157 1.00 86.50 142 LEU A CA 1
ATOM 1094 C C . LEU A 1 142 ? 10.727 -0.332 -16.210 1.00 86.50 142 LEU A C 1
ATOM 1096 O O . LEU A 1 142 ? 10.389 -0.654 -15.072 1.00 86.50 142 LEU A O 1
ATOM 1100 N N . LEU A 1 143 ? 10.578 0.914 -16.672 1.00 86.62 143 LEU A N 1
ATOM 1101 C CA . LEU A 1 143 ? 10.066 2.017 -15.857 1.00 86.62 143 LEU A CA 1
ATOM 1102 C C . LEU A 1 143 ? 8.653 1.722 -15.341 1.00 86.62 143 LEU A C 1
ATOM 1104 O O . LEU A 1 143 ? 8.418 1.749 -14.130 1.00 86.62 143 LEU A O 1
ATOM 1108 N N . PHE A 1 144 ? 7.718 1.410 -16.241 1.00 88.38 144 PHE A N 1
ATOM 1109 C CA . PHE A 1 144 ? 6.327 1.156 -15.868 1.00 88.38 144 PHE A CA 1
ATOM 1110 C C . PHE A 1 144 ? 6.137 -0.202 -15.189 1.00 88.38 144 PHE A C 1
ATOM 1112 O O . PHE A 1 144 ? 5.273 -0.321 -14.319 1.00 88.38 144 PHE A O 1
ATOM 1119 N N . GLY A 1 145 ? 6.959 -1.204 -15.509 1.00 88.00 145 GLY A N 1
ATOM 1120 C CA . GLY A 1 145 ? 6.975 -2.494 -14.820 1.00 88.00 145 GLY A CA 1
ATOM 1121 C C . GLY A 1 145 ? 7.390 -2.349 -13.354 1.00 88.00 145 GLY A C 1
ATOM 1122 O O . GLY A 1 145 ? 6.649 -2.760 -12.459 1.00 88.00 145 GLY A O 1
ATOM 1123 N N . VAL A 1 146 ? 8.521 -1.687 -13.084 1.00 85.88 146 VAL A N 1
ATOM 1124 C CA . VAL A 1 146 ? 8.982 -1.418 -11.708 1.00 85.88 146 VAL A CA 1
ATOM 1125 C C . VAL A 1 146 ? 7.983 -0.532 -10.962 1.00 85.88 146 VAL A C 1
ATOM 1127 O O . VAL A 1 146 ? 7.644 -0.825 -9.814 1.00 85.88 146 VAL A O 1
ATOM 1130 N N . PHE A 1 147 ? 7.458 0.512 -11.609 1.00 85.62 147 PHE A N 1
ATOM 1131 C CA . PHE A 1 147 ? 6.421 1.362 -11.023 1.00 85.62 147 PHE A CA 1
ATOM 1132 C C . PHE A 1 147 ? 5.171 0.558 -10.630 1.00 85.62 147 PHE A C 1
ATOM 1134 O O . PHE A 1 147 ? 4.683 0.700 -9.509 1.00 85.62 147 PHE A O 1
ATOM 1141 N N . SER A 1 148 ? 4.705 -0.345 -11.498 1.00 88.38 148 SER A N 1
ATOM 1142 C CA . SER A 1 148 ? 3.557 -1.220 -11.223 1.00 88.38 148 SER A CA 1
ATOM 1143 C C . SER A 1 148 ? 3.807 -2.138 -10.021 1.00 88.38 148 SER A C 1
ATOM 1145 O O . SER A 1 148 ? 2.909 -2.329 -9.201 1.00 88.38 148 SER A O 1
ATOM 1147 N N . ILE A 1 149 ? 5.027 -2.669 -9.866 1.00 85.56 149 ILE A N 1
ATOM 1148 C CA . ILE A 1 149 ? 5.411 -3.492 -8.705 1.00 85.56 149 ILE A CA 1
ATOM 1149 C C . ILE A 1 149 ? 5.388 -2.664 -7.416 1.00 85.56 149 ILE A C 1
ATOM 1151 O O . ILE A 1 149 ? 4.834 -3.107 -6.408 1.00 85.56 149 ILE A O 1
ATOM 1155 N N . ILE A 1 150 ? 5.950 -1.452 -7.434 1.00 83.44 150 ILE A N 1
ATOM 1156 C CA . ILE A 1 150 ? 5.913 -0.545 -6.276 1.00 83.44 150 ILE A CA 1
ATOM 1157 C C . ILE A 1 150 ? 4.461 -0.230 -5.903 1.00 83.44 150 ILE A C 1
ATOM 1159 O O . ILE A 1 150 ? 4.091 -0.310 -4.730 1.00 83.44 150 ILE A O 1
ATOM 1163 N N . LEU A 1 151 ? 3.623 0.073 -6.895 1.00 87.00 151 LEU A N 1
ATOM 1164 C CA . LEU A 1 151 ? 2.209 0.372 -6.691 1.00 87.00 151 LEU A CA 1
ATOM 1165 C C . LEU A 1 151 ? 1.455 -0.841 -6.117 1.00 87.00 151 LEU A C 1
ATOM 1167 O O . LEU A 1 151 ? 0.645 -0.673 -5.206 1.00 87.00 151 LEU A O 1
ATOM 1171 N N . ALA A 1 152 ? 1.787 -2.063 -6.545 1.00 86.94 152 ALA A N 1
ATOM 1172 C CA . ALA A 1 152 ? 1.256 -3.298 -5.969 1.00 86.94 152 ALA A CA 1
ATOM 1173 C C . ALA A 1 152 ? 1.674 -3.505 -4.500 1.00 86.94 152 ALA A C 1
ATOM 1175 O O . ALA A 1 152 ? 0.851 -3.912 -3.678 1.00 86.94 152 ALA A O 1
ATOM 1176 N N . LEU A 1 153 ? 2.919 -3.179 -4.131 1.00 82.88 153 LEU A N 1
ATOM 1177 C CA . LEU A 1 153 ? 3.373 -3.232 -2.733 1.00 82.88 153 LEU A CA 1
ATOM 1178 C C . LEU A 1 153 ? 2.646 -2.204 -1.855 1.00 82.88 153 LEU A C 1
ATOM 1180 O O . LEU A 1 153 ? 2.243 -2.522 -0.732 1.00 82.88 153 LEU A O 1
ATOM 1184 N N . VAL A 1 154 ? 2.445 -0.984 -2.364 1.00 84.44 154 VAL A N 1
ATOM 1185 C CA . VAL A 1 154 ? 1.658 0.056 -1.682 1.00 84.44 154 VAL A CA 1
ATOM 1186 C C . VAL A 1 154 ? 0.212 -0.402 -1.506 1.00 84.44 154 VAL A C 1
ATOM 1188 O O . VAL A 1 154 ? -0.316 -0.335 -0.394 1.00 84.44 154 VAL A O 1
ATOM 1191 N N . TYR A 1 155 ? -0.405 -0.931 -2.566 1.00 88.38 155 TYR A N 1
ATOM 1192 C CA . TYR A 1 155 ? -1.751 -1.499 -2.520 1.00 88.38 155 TYR A CA 1
ATOM 1193 C C . TYR A 1 155 ? -1.863 -2.600 -1.462 1.00 88.38 155 TYR A C 1
ATOM 1195 O O . TYR A 1 155 ? -2.771 -2.562 -0.636 1.00 88.38 155 TYR A O 1
ATOM 1203 N N . LEU A 1 156 ? -0.903 -3.526 -1.410 1.00 86.62 156 LEU A N 1
ATOM 1204 C CA . LEU A 1 156 ? -0.872 -4.592 -0.410 1.00 86.62 156 LEU A CA 1
ATOM 1205 C C . LEU A 1 156 ? -0.769 -4.035 1.025 1.00 86.62 156 LEU A C 1
ATOM 1207 O O . LEU A 1 156 ? -1.437 -4.520 1.941 1.00 86.62 156 LEU A O 1
ATOM 1211 N N . GLY A 1 157 ? 0.008 -2.967 1.227 1.00 83.88 157 GLY A N 1
ATOM 1212 C CA . GLY A 1 157 ? 0.047 -2.233 2.494 1.00 83.88 157 GLY A CA 1
ATOM 1213 C C . GLY A 1 157 ? -1.313 -1.634 2.880 1.00 83.88 157 GLY A C 1
ATOM 1214 O O . GLY A 1 157 ? -1.761 -1.778 4.024 1.00 83.88 157 GLY A O 1
ATOM 1215 N N . ILE A 1 158 ? -2.010 -1.010 1.927 1.00 85.94 158 ILE A N 1
ATOM 1216 C CA . ILE A 1 158 ? -3.358 -0.453 2.134 1.00 85.94 158 ILE A CA 1
ATOM 1217 C C . ILE A 1 158 ? -4.373 -1.575 2.401 1.00 85.94 158 ILE A C 1
ATOM 1219 O O . ILE A 1 158 ? -5.206 -1.453 3.297 1.00 85.94 158 ILE A O 1
ATOM 1223 N N . TYR A 1 159 ? -4.267 -2.704 1.705 1.00 86.62 159 TYR A N 1
ATOM 1224 C CA . TYR A 1 159 ? -5.093 -3.888 1.928 1.00 86.62 159 TYR A CA 1
ATOM 1225 C C . TYR A 1 159 ? -4.983 -4.387 3.374 1.00 86.62 159 TYR A C 1
ATOM 1227 O O . TYR A 1 159 ? -5.989 -4.510 4.078 1.00 86.62 159 TYR A O 1
ATOM 1235 N N . PHE A 1 160 ? -3.761 -4.579 3.879 1.00 83.44 160 PHE A N 1
ATOM 1236 C CA . PHE A 1 160 ? -3.571 -5.023 5.260 1.00 83.44 160 PHE A CA 1
ATOM 1237 C C . PHE A 1 160 ? -4.056 -4.002 6.293 1.00 83.44 160 PHE A C 1
ATOM 1239 O O . PHE A 1 160 ? -4.561 -4.396 7.349 1.00 83.44 160 PHE A O 1
ATOM 1246 N N . THR A 1 161 ? -3.923 -2.701 6.019 1.00 84.56 161 THR A N 1
ATOM 1247 C CA . THR A 1 161 ? -4.480 -1.674 6.914 1.00 84.56 161 THR A CA 1
ATOM 1248 C C . THR A 1 161 ? -6.007 -1.674 6.889 1.00 84.56 161 THR A C 1
ATOM 1250 O O . THR A 1 161 ? -6.603 -1.601 7.959 1.00 84.56 161 THR A O 1
ATOM 1253 N N . SER A 1 162 ? -6.639 -1.883 5.729 1.00 88.69 162 SER A N 1
ATOM 1254 C CA . SER A 1 162 ? -8.097 -2.008 5.595 1.00 88.69 162 SER A CA 1
ATOM 1255 C C . SER A 1 162 ? -8.667 -3.142 6.453 1.00 88.69 162 SER A C 1
ATOM 1257 O O . SER A 1 162 ? -9.576 -2.922 7.255 1.00 88.69 162 SER A O 1
ATOM 1259 N N . VAL A 1 163 ? -8.085 -4.346 6.370 1.00 85.12 163 VAL A N 1
ATOM 1260 C CA . VAL A 1 163 ? -8.543 -5.501 7.167 1.00 85.12 163 VAL A CA 1
ATOM 1261 C C . VAL A 1 163 ? -8.402 -5.230 8.670 1.00 85.12 163 VAL A C 1
ATOM 1263 O O . VAL A 1 163 ? -9.311 -5.513 9.456 1.00 85.12 163 VAL A O 1
ATOM 1266 N N . LYS A 1 164 ? -7.278 -4.636 9.086 1.00 82.69 164 LYS A N 1
ATOM 1267 C CA . LYS A 1 164 ? -7.029 -4.294 10.494 1.00 82.69 164 LYS A CA 1
ATOM 1268 C C . LYS A 1 164 ? -7.951 -3.205 11.011 1.00 82.69 164 LYS A C 1
ATOM 1270 O O . LYS A 1 164 ? -8.399 -3.293 12.153 1.00 82.69 164 LYS A O 1
ATOM 1275 N N . ASP A 1 165 ? -8.214 -2.184 10.211 1.00 84.31 165 ASP A N 1
ATOM 1276 C CA . ASP A 1 165 ? -9.088 -1.085 10.599 1.00 84.31 165 ASP A CA 1
ATOM 1277 C C . ASP A 1 165 ? -10.530 -1.576 10.766 1.00 84.31 165 ASP A C 1
ATOM 1279 O O . ASP A 1 165 ? -11.175 -1.212 11.751 1.00 84.31 165 ASP A O 1
ATOM 1283 N N . GLY A 1 166 ? -10.993 -2.500 9.917 1.00 84.12 166 GLY A N 1
ATOM 1284 C CA . GLY A 1 166 ? -12.269 -3.195 10.111 1.00 84.12 166 GLY A CA 1
ATOM 1285 C C . GLY A 1 166 ? -12.311 -3.990 11.421 1.00 84.12 166 GLY A C 1
ATOM 1286 O O . GLY A 1 166 ? -13.261 -3.872 12.198 1.00 84.12 166 GLY A O 1
ATOM 1287 N N . TYR A 1 167 ? -11.241 -4.727 11.737 1.00 83.81 167 TYR A N 1
ATOM 1288 C CA . TYR A 1 167 ? -11.147 -5.472 12.999 1.00 83.81 167 TYR A CA 1
ATOM 1289 C C . TYR A 1 167 ? -11.067 -4.571 14.241 1.00 83.81 167 TYR A C 1
ATOM 1291 O O . TYR A 1 167 ? -11.635 -4.894 15.287 1.00 83.81 167 TYR A O 1
ATOM 1299 N N . ARG A 1 168 ? -10.401 -3.418 14.150 1.00 83.69 168 ARG A N 1
ATOM 1300 C CA . ARG A 1 168 ? -10.379 -2.410 15.222 1.00 83.69 168 ARG A CA 1
ATOM 1301 C C . ARG A 1 168 ? -11.754 -1.793 15.437 1.00 83.69 168 ARG A C 1
ATOM 1303 O O . ARG A 1 168 ? -12.177 -1.666 16.584 1.00 83.69 168 ARG A O 1
ATOM 1310 N N . ALA A 1 169 ? -12.467 -1.463 14.360 1.00 84.19 169 ALA A N 1
ATOM 1311 C CA . ALA A 1 169 ? -13.831 -0.951 14.445 1.00 84.19 169 ALA A CA 1
ATOM 1312 C C . ALA A 1 169 ? -14.769 -1.971 15.115 1.00 84.19 169 ALA A C 1
ATOM 1314 O O . ALA A 1 169 ? -15.558 -1.598 15.984 1.00 84.19 169 ALA A O 1
ATOM 1315 N N . TYR A 1 170 ? -14.615 -3.261 14.796 1.00 82.44 170 TYR A N 1
ATOM 1316 C CA . TYR A 1 170 ? -15.332 -4.349 15.466 1.00 82.44 170 TYR A CA 1
ATOM 1317 C C . TYR A 1 170 ? -15.030 -4.436 16.968 1.00 82.44 170 TYR A C 1
ATOM 1319 O O . TYR A 1 170 ? -15.956 -4.516 17.774 1.00 82.44 170 TYR A O 1
ATOM 1327 N N . GLN A 1 171 ? -13.756 -4.387 17.367 1.00 83.50 171 GLN A N 1
ATOM 1328 C CA . GLN A 1 171 ? -13.367 -4.432 18.783 1.00 83.50 171 GLN A CA 1
ATOM 1329 C C . GLN A 1 171 ? -13.870 -3.213 19.566 1.00 83.50 171 GLN A C 1
ATOM 1331 O O . GLN A 1 171 ? -14.326 -3.352 20.701 1.00 83.50 171 GLN A O 1
ATOM 1336 N N . MET A 1 172 ? -13.837 -2.020 18.966 1.00 82.62 172 MET A N 1
ATOM 1337 C CA . MET A 1 172 ? -14.384 -0.814 19.595 1.00 82.62 172 MET A CA 1
ATOM 1338 C C . MET A 1 172 ? -15.894 -0.936 19.792 1.00 82.62 172 MET A C 1
ATOM 1340 O O . MET A 1 172 ? -16.374 -0.769 20.912 1.00 82.62 172 MET A O 1
ATOM 1344 N N . LYS A 1 173 ? -16.622 -1.360 18.753 1.00 81.56 173 LYS A N 1
ATOM 1345 C CA . LYS A 1 173 ? -18.069 -1.592 18.833 1.00 81.56 173 LYS A CA 1
ATOM 1346 C C . LYS A 1 173 ? -18.424 -2.659 19.875 1.00 81.56 173 LYS A C 1
ATOM 1348 O O . LYS A 1 173 ? -19.369 -2.476 20.635 1.00 81.56 173 LYS A O 1
ATOM 1353 N N . SER A 1 174 ? -17.633 -3.731 19.956 1.00 79.31 174 SER A N 1
ATOM 1354 C CA . SER A 1 174 ? -17.821 -4.824 20.926 1.00 79.31 174 SER A CA 1
ATOM 1355 C C . SER A 1 174 ? -17.486 -4.423 22.367 1.00 79.31 174 SER A C 1
ATOM 1357 O O . SER A 1 174 ? -18.028 -4.999 23.300 1.00 79.31 174 SER A O 1
ATOM 1359 N N . SER A 1 175 ? -16.632 -3.415 22.567 1.00 81.81 175 SER A N 1
ATOM 1360 C CA . SER A 1 175 ? -16.321 -2.835 23.885 1.00 81.81 175 SER A CA 1
ATOM 1361 C C . SER A 1 175 ? -17.241 -1.663 24.267 1.00 81.81 175 SER A C 1
ATOM 1363 O O . SER A 1 175 ? -16.955 -0.937 25.217 1.00 81.81 175 SER A O 1
ATOM 1365 N N . GLY A 1 176 ? -18.342 -1.457 23.532 1.00 75.88 176 GLY A N 1
ATOM 1366 C CA . GLY A 1 176 ? -19.322 -0.394 23.787 1.00 75.88 176 GLY A CA 1
ATOM 1367 C C . GLY A 1 176 ? -18.880 1.005 23.342 1.00 75.88 176 GLY A C 1
ATOM 1368 O O . GLY A 1 176 ? -19.593 1.978 23.584 1.00 75.88 176 GLY A O 1
ATOM 1369 N N . ARG A 1 177 ? -17.727 1.135 22.674 1.00 75.06 177 ARG A N 1
ATOM 1370 C CA . ARG A 1 177 ? -17.230 2.408 22.133 1.00 75.06 177 ARG A CA 1
ATOM 1371 C C . ARG A 1 177 ? -17.644 2.555 20.671 1.00 75.06 177 ARG A C 1
ATOM 1373 O O . ARG A 1 177 ? -17.553 1.614 19.885 1.00 75.06 177 ARG A O 1
ATOM 1380 N 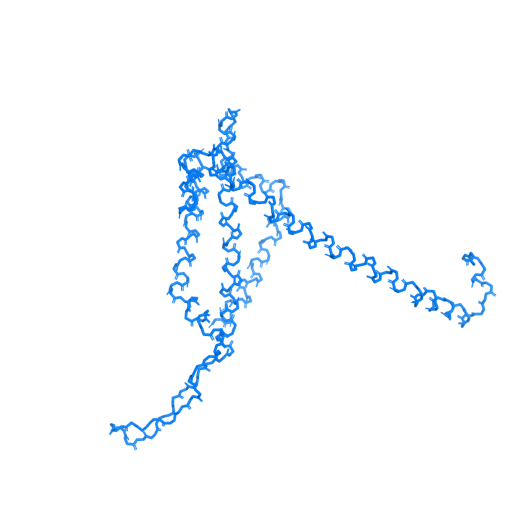N . LYS A 1 178 ? -18.074 3.750 20.268 1.00 73.56 178 LYS A N 1
ATOM 1381 C CA . LYS A 1 178 ? -18.340 4.019 18.850 1.00 73.56 178 LYS A CA 1
ATOM 1382 C C . LYS A 1 178 ? -17.010 4.212 18.112 1.00 73.56 178 LYS A C 1
ATOM 1384 O O . LYS A 1 178 ? -16.165 4.963 18.599 1.00 73.56 178 LYS A O 1
ATOM 1389 N N . PRO A 1 179 ? -16.786 3.531 16.975 1.00 71.06 179 PRO A N 1
ATOM 1390 C CA . PRO A 1 179 ? -15.645 3.839 16.130 1.00 71.06 179 PRO A CA 1
ATOM 1391 C C . PRO A 1 179 ? -15.770 5.270 15.593 1.00 71.06 179 PRO A C 1
ATOM 1393 O O . PRO A 1 179 ? -16.880 5.695 15.281 1.00 71.06 179 PRO A O 1
ATOM 1396 N N . LEU A 1 180 ? -14.647 6.000 15.514 1.00 70.81 180 LEU A N 1
ATOM 1397 C CA . LEU A 1 180 ? -14.642 7.399 15.070 1.00 70.81 180 LEU A CA 1
ATOM 1398 C C . LEU A 1 180 ? -15.310 7.517 13.698 1.00 70.81 180 LEU A C 1
ATOM 1400 O O . LEU A 1 180 ? -15.082 6.677 12.814 1.00 70.81 180 LEU A O 1
ATOM 1404 N N . SER A 1 181 ? -16.126 8.552 13.524 1.00 75.00 181 SER A N 1
ATOM 1405 C CA . SER A 1 181 ? -16.657 8.886 12.204 1.00 75.00 181 SER A CA 1
ATOM 1406 C C . SER A 1 181 ? -15.535 9.400 11.295 1.00 75.00 181 SER A C 1
ATOM 1408 O O . SER A 1 181 ? -14.488 9.838 11.760 1.00 75.00 181 SER A O 1
ATOM 1410 N N . PHE A 1 182 ? -15.735 9.363 9.977 1.00 73.56 182 PHE A N 1
ATOM 1411 C CA . PHE A 1 182 ? -14.723 9.836 9.025 1.00 73.56 182 PHE A CA 1
ATOM 1412 C C . PHE A 1 182 ? -14.374 11.322 9.216 1.00 73.56 182 PHE A C 1
ATOM 1414 O O . PHE A 1 182 ? -13.212 11.701 9.120 1.00 73.56 182 PHE A O 1
ATOM 1421 N N . ILE A 1 183 ? -15.370 12.153 9.540 1.00 73.81 183 ILE A N 1
ATOM 1422 C CA . ILE A 1 183 ? -15.169 13.584 9.809 1.00 73.81 183 ILE A CA 1
ATOM 1423 C C . ILE A 1 183 ? -14.378 13.773 11.107 1.00 73.81 183 ILE A C 1
ATOM 1425 O O . ILE A 1 183 ? -13.447 14.572 11.151 1.00 73.81 183 ILE A O 1
ATOM 1429 N N . GLU A 1 184 ? -14.700 13.003 12.149 1.00 77.00 184 GLU A N 1
ATOM 1430 C CA . GLU A 1 184 ? -13.927 12.995 13.396 1.00 77.00 184 GLU A CA 1
ATOM 1431 C C . GLU A 1 184 ? -12.488 12.525 13.164 1.00 77.00 184 GLU A C 1
ATOM 1433 O O . GLU A 1 184 ? -11.566 13.068 13.762 1.00 77.00 184 GLU A O 1
ATOM 1438 N N . GLU A 1 185 ? -12.277 11.555 12.273 1.00 74.12 185 GLU A N 1
ATOM 1439 C CA . GLU A 1 185 ? -10.952 11.046 11.923 1.00 74.12 185 GLU A CA 1
ATOM 1440 C C . GLU A 1 185 ? -10.140 12.088 11.132 1.00 74.12 185 GLU A C 1
ATOM 1442 O O . GLU A 1 185 ? -8.960 12.273 11.417 1.00 74.12 185 GLU A O 1
ATOM 1447 N N . ILE A 1 186 ? -10.760 12.835 10.207 1.00 77.75 186 ILE A N 1
ATOM 1448 C CA . ILE A 1 186 ? -10.117 13.978 9.531 1.00 77.75 186 ILE A CA 1
ATOM 1449 C C . ILE A 1 186 ? -9.753 15.067 10.537 1.00 77.75 186 ILE A C 1
ATOM 1451 O O . ILE A 1 186 ? -8.627 15.558 10.513 1.00 77.75 186 ILE A O 1
ATOM 1455 N N . ASN A 1 187 ? -10.671 15.428 11.432 1.00 79.62 187 ASN A N 1
ATOM 1456 C CA . ASN A 1 187 ? -10.407 16.445 12.446 1.00 79.62 187 ASN A CA 1
ATOM 1457 C C . ASN A 1 187 ? -9.294 15.999 13.405 1.00 79.62 187 ASN A C 1
ATOM 1459 O O . ASN A 1 187 ? -8.418 16.793 13.725 1.00 79.62 187 ASN A O 1
ATOM 1463 N N . ASP A 1 188 ? -9.246 14.721 13.786 1.00 80.62 188 ASP A N 1
ATOM 1464 C CA . ASP A 1 188 ? -8.150 14.164 14.589 1.00 80.62 188 ASP A CA 1
ATOM 1465 C C . ASP A 1 188 ? -6.808 14.193 13.835 1.00 80.62 188 ASP A C 1
ATOM 1467 O O . ASP A 1 188 ? -5.765 14.497 14.420 1.00 80.62 188 ASP A O 1
ATOM 1471 N N . LEU A 1 189 ? -6.815 13.924 12.524 1.00 77.00 189 LEU A N 1
ATOM 1472 C CA . LEU A 1 189 ? -5.628 14.040 11.671 1.00 77.00 189 LEU A CA 1
ATOM 1473 C C . LEU A 1 189 ? -5.176 15.494 11.489 1.00 77.00 189 LEU A C 1
ATOM 1475 O O . LEU A 1 189 ? -3.972 15.740 11.404 1.00 77.00 189 LEU A O 1
ATOM 1479 N N . LEU A 1 190 ? -6.110 16.440 11.432 1.00 78.81 190 LEU A N 1
ATOM 1480 C CA . LEU A 1 190 ? -5.820 17.869 11.360 1.00 78.81 190 LEU A CA 1
ATOM 1481 C C . LEU A 1 190 ? -5.332 18.423 12.694 1.00 78.81 190 LEU A C 1
ATOM 1483 O O . LEU A 1 190 ? -4.472 19.285 12.680 1.00 78.81 190 LEU A O 1
ATOM 1487 N N . ASP A 1 191 ? -5.807 17.917 13.824 1.00 80.62 191 ASP A N 1
ATOM 1488 C CA . ASP A 1 191 ? -5.440 18.456 15.132 1.00 80.62 191 ASP A CA 1
ATOM 1489 C C . ASP A 1 191 ? -4.196 17.740 15.694 1.00 80.62 191 ASP A C 1
ATOM 1491 O O . ASP A 1 191 ? -3.097 18.293 15.773 1.00 80.62 191 ASP A O 1
ATOM 1495 N N . LYS A 1 192 ? -4.295 16.428 15.951 1.00 78.38 192 LYS A N 1
ATOM 1496 C CA . LYS A 1 192 ? -3.204 15.644 16.566 1.00 78.38 192 LYS A CA 1
ATOM 1497 C C . LYS A 1 192 ? -2.063 15.324 15.613 1.00 78.38 192 LYS A C 1
ATOM 1499 O O . LYS A 1 192 ? -0.939 15.058 16.049 1.00 78.38 192 LYS A O 1
ATOM 1504 N N . LYS A 1 193 ? -2.336 15.271 14.308 1.00 78.31 193 LYS A N 1
ATOM 1505 C CA . LYS A 1 193 ? -1.336 14.927 13.282 1.00 78.31 193 LYS A CA 1
ATOM 1506 C C . LYS A 1 193 ? -1.173 16.022 12.237 1.00 78.31 193 LYS A C 1
ATOM 1508 O O . LYS A 1 193 ? -0.702 15.720 11.140 1.00 78.31 193 LYS A O 1
ATOM 1513 N N . PHE A 1 194 ? -1.455 17.276 12.607 1.00 79.88 194 PHE A N 1
ATOM 1514 C CA . PHE A 1 194 ? -1.366 18.431 11.712 1.00 79.88 194 PHE A CA 1
ATOM 1515 C C . PHE A 1 194 ? -0.073 18.448 10.894 1.00 79.88 194 PHE A C 1
ATOM 1517 O O . PHE A 1 194 ? -0.106 18.582 9.679 1.00 79.88 194 PHE A O 1
ATOM 1524 N N . HIS A 1 195 ? 1.070 18.200 11.545 1.00 81.56 195 HIS A N 1
ATOM 1525 C CA . HIS A 1 195 ? 2.389 18.159 10.905 1.00 81.56 195 HIS A CA 1
ATOM 1526 C C . HIS A 1 195 ? 2.492 17.147 9.749 1.00 81.56 195 HIS A C 1
ATOM 1528 O O . HIS A 1 195 ? 3.213 17.394 8.786 1.00 81.56 195 HIS A O 1
ATOM 1534 N N . LYS A 1 196 ? 1.776 16.016 9.810 1.00 78.62 196 LYS A N 1
ATOM 1535 C CA . LYS A 1 196 ? 1.745 15.025 8.721 1.00 78.62 196 LYS A CA 1
ATOM 1536 C C . LYS A 1 196 ? 0.852 15.488 7.580 1.00 78.62 196 LYS A C 1
ATOM 1538 O O . LYS A 1 196 ? 1.236 15.340 6.427 1.00 78.62 196 LYS A O 1
ATOM 1543 N N . THR A 1 197 ? -0.305 16.062 7.897 1.00 80.38 197 THR A N 1
ATOM 1544 C CA . THR A 1 197 ? -1.248 16.591 6.902 1.00 80.38 197 THR A CA 1
ATOM 1545 C C . THR A 1 197 ? -0.655 17.789 6.159 1.00 80.38 197 THR A C 1
ATOM 1547 O O . THR A 1 197 ? -0.712 17.850 4.933 1.00 80.38 197 THR A O 1
ATOM 1550 N N . LEU A 1 198 ? 0.010 18.686 6.891 1.00 86.56 198 LEU A N 1
ATOM 1551 C CA . LEU A 1 198 ? 0.696 19.853 6.346 1.00 86.56 198 LEU A CA 1
ATOM 1552 C C . LEU A 1 198 ? 1.860 19.462 5.430 1.00 86.56 198 LEU A C 1
ATOM 1554 O O . LEU A 1 198 ? 2.072 20.132 4.431 1.00 86.56 198 LEU A O 1
ATOM 1558 N N . LEU A 1 199 ? 2.592 18.381 5.732 1.00 86.75 199 LEU A N 1
ATOM 1559 C CA . LEU A 1 199 ? 3.656 17.866 4.859 1.00 86.75 199 LEU A CA 1
ATOM 1560 C C . LEU A 1 199 ? 3.094 17.093 3.652 1.00 86.75 199 LEU A C 1
ATOM 1562 O O . LEU A 1 199 ? 3.684 17.112 2.570 1.00 86.75 199 LEU A O 1
ATOM 1566 N N . ALA A 1 200 ? 1.954 16.416 3.817 1.00 84.12 200 ALA A N 1
ATOM 1567 C CA . ALA A 1 200 ? 1.342 15.621 2.757 1.00 84.12 200 ALA A CA 1
ATOM 1568 C C . ALA A 1 200 ? 0.914 16.483 1.561 1.00 84.12 200 ALA A C 1
ATOM 1570 O O . ALA A 1 200 ? 1.120 16.061 0.427 1.00 84.12 200 ALA A O 1
ATOM 1571 N N . LEU A 1 201 ? 0.387 17.690 1.800 1.00 87.12 201 LEU A N 1
ATOM 1572 C CA . LEU A 1 201 ? -0.088 18.584 0.739 1.00 87.12 201 LEU A CA 1
ATOM 1573 C C . LEU A 1 201 ? 1.045 19.050 -0.214 1.00 87.12 201 LEU A C 1
ATOM 1575 O O . LEU A 1 201 ? 0.926 18.804 -1.416 1.00 87.12 201 LEU A O 1
ATOM 1579 N N . PRO A 1 202 ? 2.174 19.619 0.262 1.00 87.00 202 PRO A N 1
ATOM 1580 C CA . PRO A 1 202 ? 3.333 19.928 -0.578 1.00 87.00 202 PRO A CA 1
ATOM 1581 C C . PRO A 1 202 ? 3.917 18.697 -1.270 1.00 87.00 202 PRO A C 1
ATOM 1583 O O . PRO A 1 202 ? 4.285 18.768 -2.439 1.00 87.00 202 PRO A O 1
ATOM 1586 N N . THR A 1 203 ? 3.981 17.558 -0.574 1.00 86.44 203 THR A N 1
ATOM 1587 C CA . THR A 1 203 ? 4.540 16.325 -1.148 1.00 86.44 203 THR A CA 1
ATOM 1588 C C . THR A 1 203 ? 3.691 15.826 -2.316 1.00 86.44 203 THR A C 1
ATOM 1590 O O . THR A 1 203 ? 4.237 15.518 -3.372 1.00 86.44 203 THR A O 1
ATOM 1593 N N . LEU A 1 204 ? 2.361 15.810 -2.163 1.00 84.94 204 LEU A N 1
ATOM 1594 C CA . LEU A 1 204 ? 1.427 15.450 -3.235 1.00 84.94 204 LEU A CA 1
ATOM 1595 C C . LEU A 1 204 ? 1.564 16.378 -4.439 1.00 84.94 204 LEU A C 1
ATOM 1597 O O . LEU A 1 204 ? 1.598 15.903 -5.571 1.00 84.94 204 LEU A O 1
ATOM 1601 N N . MET A 1 205 ? 1.668 17.686 -4.193 1.00 86.50 205 MET A N 1
ATOM 1602 C CA . MET A 1 205 ? 1.820 18.680 -5.252 1.00 86.50 205 MET A CA 1
ATOM 1603 C C . MET A 1 205 ? 3.110 18.455 -6.045 1.00 86.50 205 MET A C 1
ATOM 1605 O O . MET A 1 205 ? 3.065 18.383 -7.271 1.00 86.50 205 MET A O 1
ATOM 1609 N N . VAL A 1 206 ? 4.244 18.271 -5.362 1.00 90.50 206 VAL A N 1
ATOM 1610 C CA . VAL A 1 206 ? 5.524 17.978 -6.022 1.00 90.50 206 VAL A CA 1
ATOM 1611 C C . VAL A 1 206 ? 5.438 16.668 -6.802 1.00 90.50 206 VAL A C 1
ATOM 1613 O O . VAL A 1 206 ? 5.799 16.644 -7.974 1.00 90.50 206 VAL A O 1
ATOM 1616 N N . SER A 1 207 ? 4.903 15.597 -6.207 1.00 79.12 207 SER A N 1
ATOM 1617 C CA . SER A 1 207 ? 4.742 14.316 -6.902 1.00 79.12 207 SER A CA 1
ATOM 1618 C C . SER A 1 207 ? 3.880 14.442 -8.161 1.00 79.12 207 SER A C 1
ATOM 1620 O O . SER A 1 207 ? 4.282 13.948 -9.213 1.00 79.12 207 SER A O 1
ATOM 1622 N N . ALA A 1 208 ? 2.750 15.152 -8.097 1.00 82.75 208 ALA A N 1
ATOM 1623 C CA . ALA A 1 208 ? 1.894 15.392 -9.257 1.00 82.75 208 ALA A CA 1
ATOM 1624 C C . ALA A 1 208 ? 2.643 16.149 -10.366 1.00 82.75 208 ALA A C 1
ATOM 1626 O O . ALA A 1 208 ? 2.664 15.691 -11.507 1.00 82.75 208 ALA A O 1
ATOM 1627 N N . PHE A 1 209 ? 3.334 17.240 -10.023 1.00 85.00 209 PHE A N 1
ATOM 1628 C CA . PHE A 1 209 ? 4.140 18.008 -10.977 1.00 85.00 209 PHE A CA 1
ATOM 1629 C C . PHE A 1 209 ? 5.326 17.228 -11.546 1.00 85.00 209 PHE A C 1
ATOM 1631 O O . PHE A 1 209 ? 5.765 17.538 -12.644 1.00 85.00 209 PHE A O 1
ATOM 1638 N N . THR A 1 210 ? 5.850 16.228 -10.836 1.00 80.44 210 THR A N 1
ATOM 1639 C CA . THR A 1 210 ? 6.923 15.375 -11.368 1.00 80.44 210 THR A CA 1
ATOM 1640 C C . THR A 1 210 ? 6.410 14.246 -12.254 1.00 80.44 210 THR A C 1
ATOM 1642 O O . THR A 1 210 ? 7.076 13.908 -13.220 1.00 80.44 210 THR A O 1
ATOM 1645 N N . ILE A 1 211 ? 5.252 13.656 -11.943 1.00 74.81 211 ILE A N 1
ATOM 1646 C CA . ILE A 1 211 ? 4.745 12.469 -12.647 1.00 74.81 211 ILE A CA 1
ATOM 1647 C C . ILE A 1 211 ? 3.990 12.868 -13.916 1.00 74.81 211 ILE A C 1
ATOM 1649 O O . ILE A 1 211 ? 4.191 12.237 -14.947 1.00 74.81 211 ILE A O 1
ATOM 1653 N N . ILE A 1 212 ? 3.159 13.916 -13.864 1.00 77.94 212 ILE A N 1
ATOM 1654 C CA . ILE A 1 212 ? 2.335 14.349 -15.006 1.00 77.94 212 ILE A CA 1
ATOM 1655 C C . ILE A 1 212 ? 3.171 14.643 -16.269 1.00 77.94 212 ILE A C 1
ATOM 1657 O O . ILE A 1 212 ? 2.759 14.190 -17.327 1.00 77.94 212 ILE A O 1
ATOM 1661 N N . PRO A 1 213 ? 4.338 15.319 -16.209 1.00 82.31 213 PRO A N 1
ATOM 1662 C CA . PRO A 1 213 ? 5.141 15.609 -17.403 1.00 82.31 213 PRO A CA 1
ATOM 1663 C C . PRO A 1 213 ? 5.900 14.409 -17.982 1.00 82.31 213 PRO A C 1
ATOM 1665 O O . PRO A 1 213 ? 6.485 14.530 -19.054 1.00 82.31 213 PRO A O 1
ATOM 1668 N N . ILE A 1 214 ? 5.989 13.297 -17.243 1.00 74.12 214 ILE A N 1
ATOM 1669 C CA . ILE A 1 214 ? 6.695 12.082 -17.687 1.00 74.12 214 ILE A CA 1
ATOM 1670 C C . ILE A 1 214 ? 5.780 11.207 -18.564 1.00 74.12 214 ILE A C 1
ATOM 1672 O O . ILE A 1 214 ? 6.279 10.367 -19.317 1.00 74.12 214 ILE A O 1
ATOM 1676 N N . ILE A 1 215 ? 4.460 11.394 -18.451 1.00 59.72 215 ILE A N 1
ATOM 1677 C CA . ILE A 1 215 ? 3.423 10.727 -19.253 1.00 59.72 215 ILE A CA 1
ATOM 1678 C C . ILE A 1 215 ? 3.271 11.471 -20.581 1.00 59.72 215 ILE A C 1
ATOM 1680 O O . ILE A 1 215 ? 3.208 10.774 -21.619 1.00 59.72 215 ILE A O 1
#

Nearest PDB structures (foldseek):
  8dxp-assembly1_D  TM=3.294E-01  e=5.864E+00  Homo sapiens
  7zxt-assembly1_A  TM=3.238E-01  e=6.204E+00  Homo sapiens
  8qjf-assembly1_A  TM=2.753E-01  e=6.944E+00  Homo sapiens